Protein 7DUT (pdb70)

Radius of gyration: 16.06 Å; Cα contacts (8 Å, |Δi|>4): 461; chains: 1; bounding box: 41×41×32 Å

Foldseek 3Di:
DEEEEAWLDPPQCLLLLQQQLQLLCLVPWQGEEFELALCFLNCLLQVHDAAQDLDDGLPDWDQGSSYTYDTHYCVSVVCQPVNDLVVLLVVVVVNCVVIPYYYYRHHNRCTRNNVSSVLNGPAYEYEAEPDVVRVVRVLVVLVVCVVNVAAYEYFYEQDPFTDDDPVSPRYHYDRQYHHDDCLCVVSSVVSHRSQVSQVPPDDDDDPSVSSVVVCVVSVD

Solvent-accessible surface area: 10335 Å² total; per-residue (Å²): 62,12,0,0,0,0,2,57,76,36,73,5,11,16,37,46,4,0,4,2,0,0,6,50,12,15,97,157,101,124,4,0,0,4,2,0,17,12,120,0,25,0,0,90,16,2,59,37,176,80,30,142,119,101,33,71,14,17,131,84,41,50,92,44,65,95,0,40,0,8,6,0,8,45,6,1,80,104,45,48,142,115,18,82,50,127,121,6,8,72,62,0,84,102,3,7,172,85,17,72,20,0,0,0,0,2,4,69,52,37,28,28,0,0,14,0,0,0,76,20,6,79,61,3,0,1,0,0,6,65,112,96,106,1,41,96,5,1,93,61,2,9,71,88,0,105,72,35,69,54,107,4,51,0,2,0,14,110,12,155,160,50,15,85,45,117,116,12,90,10,5,116,4,7,137,16,27,5,25,89,31,177,26,33,96,52,1,67,196,111,5,27,0,4,2,88,30,1,82,126,132,57,192,152,59,109,8,29,79,60,3,79,74,3,8,122,28,0,58,136

Nearest PDB structures (foldseek):
  7dut-assembly1_A  TM=1.005E+00  e=5.402E-46  Saccharolobus solfataricus P2
  2bek-assembly2_D  TM=7.992E-01  e=1.535E-13  Thermus thermophilus HB27
  2bej-assembly1_A  TM=8.026E-01  e=1.535E-13  Thermus thermophilus HB27
  5j1j-assembly1_B  TM=8.218E-01  e=3.344E-12  Pseudomonas aeruginosa PAO1
  6non-assembly2_B  TM=7.829E-01  e=1.941E-12  Cyanothece

InterPro domains:
  IPR025669 AAA domain [PF13614] (2-151)
  IPR027417 P-loop containing nucleoside triphosphate hydrolase [G3DSA:3.40.50.300] (1-219)
  IPR027417 P-loop containing nucleoside triphosphate hydrolase [SSF52540] (1-218)
  IPR050678 DNA Partitioning ATPase [PTHR13696] (1-152)

Structure (mmCIF, N/CA/C/O backbone):
data_7DUT
#
_entry.id   7DUT
#
_cell.length_a   50.481
_cell.length_b   142.947
_cell.length_c   65.251
_cell.angle_alpha   90.000
_cell.angle_beta   90.000
_cell.angle_gamma   90.000
#
_symmetry.space_group_name_H-M   'C 2 2 21'
#
loop_
_entity.id
_entity.type
_entity.pdbx_description
1 polymer 'SOJ protein (Soj)'
2 non-polymer "ADENOSINE-5'-DIPHOSPHATE"
3 non-polymer 'MAGNESIUM ION'
4 water water
#
loop_
_atom_site.group_PDB
_atom_site.id
_atom_site.type_symbol
_atom_site.label_atom_id
_atom_site.label_alt_id
_atom_site.label_comp_id
_atom_site.label_asym_id
_atom_site.label_entity_id
_atom_site.label_seq_id
_atom_site.pdbx_PDB_ins_code
_atom_site.Cartn_x
_atom_site.Cartn_y
_atom_site.Cartn_z
_atom_site.occupancy
_atom_site.B_iso_or_equiv
_atom_site.auth_seq_id
_atom_site.auth_comp_id
_atom_site.auth_asym_id
_atom_site.auth_atom_id
_atom_site.pdbx_PDB_model_num
ATOM 1 N N . MET A 1 1 ? 4.300 -19.092 -12.732 1.00 25.83 1 MET A N 1
ATOM 2 C CA . MET A 1 1 ? 4.978 -20.163 -12.012 1.00 28.10 1 MET A CA 1
ATOM 3 C C . MET A 1 1 ? 5.144 -19.818 -10.535 1.00 25.48 1 MET A C 1
ATOM 4 O O . MET A 1 1 ? 5.658 -18.754 -10.191 1.00 21.21 1 MET A O 1
ATOM 9 N N . ILE A 1 2 ? 4.707 -20.724 -9.668 1.00 19.67 2 ILE A N 1
ATOM 10 C CA . ILE A 1 2 ? 4.826 -20.559 -8.224 1.00 16.68 2 ILE A CA 1
ATOM 11 C C . ILE A 1 2 ? 6.083 -21.285 -7.766 1.00 21.91 2 ILE A C 1
ATOM 12 O O . ILE A 1 2 ? 6.224 -22.498 -7.973 1.00 18.49 2 ILE A O 1
ATOM 17 N N . VAL A 1 3 ? 6.999 -20.541 -7.151 1.00 17.75 3 VAL A N 1
ATOM 18 C CA . VAL A 1 3 ? 8.276 -21.070 -6.684 1.00 16.08 3 VAL A CA 1
ATOM 19 C C . VAL A 1 3 ? 8.284 -20.956 -5.166 1.00 16.67 3 VAL A C 1
ATOM 20 O O . VAL A 1 3 ? 8.307 -19.846 -4.619 1.00 12.87 3 VAL A O 1
ATOM 24 N N . THR A 1 4 ? 8.276 -22.095 -4.484 1.00 13.13 4 THR A N 1
ATOM 25 C CA . THR A 1 4 ? 8.155 -22.143 -3.033 1.00 15.93 4 THR A CA 1
ATOM 26 C C . THR A 1 4 ? 9.490 -22.564 -2.432 1.00 20.79 4 THR A C 1
ATOM 27 O O . THR A 1 4 ? 10.015 -23.630 -2.768 1.00 16.97 4 THR A O 1
ATOM 31 N N . VAL A 1 5 ? 10.029 -21.734 -1.540 1.00 16.17 5 VAL A N 1
ATOM 32 C CA . VAL A 1 5 ? 11.314 -21.990 -0.897 1.00 13.60 5 VAL A CA 1
ATOM 33 C C . VAL A 1 5 ? 11.056 -22.587 0.481 1.00 18.85 5 VAL A C 1
ATOM 34 O O . VAL A 1 5 ? 10.310 -22.011 1.285 1.00 17.88 5 VAL A O 1
ATOM 38 N N . ILE A 1 6 ? 11.676 -23.736 0.760 1.00 14.63 6 ILE A N 1
ATOM 39 C CA . ILE A 1 6 ? 11.310 -24.586 1.890 1.00 16.82 6 ILE A CA 1
ATOM 40 C C . ILE A 1 6 ? 12.558 -25.033 2.640 1.00 16.37 6 ILE A C 1
ATOM 41 O O . ILE A 1 6 ? 13.560 -25.414 2.025 1.00 18.98 6 ILE A O 1
ATOM 46 N N . ASN A 1 7 ? 12.492 -24.990 3.976 1.00 25.78 7 ASN A N 1
ATOM 47 C CA . ASN A 1 7 ? 13.470 -25.646 4.841 1.00 21.11 7 ASN A CA 1
ATOM 48 C C . ASN A 1 7 ? 12.991 -25.688 6.290 1.00 26.08 7 ASN A C 1
ATOM 49 O O . ASN A 1 7 ? 12.566 -24.666 6.837 1.00 27.39 7 ASN A O 1
ATOM 54 N N . GLN A 1 8 ? 13.058 -26.868 6.917 1.00 24.75 8 GLN A N 1
ATOM 55 C CA . GLN A 1 8 ? 12.798 -26.959 8.352 1.00 32.61 8 GLN A CA 1
ATOM 56 C C . GLN A 1 8 ? 13.807 -26.140 9.142 1.00 29.20 8 GLN A C 1
ATOM 57 O O . GLN A 1 8 ? 13.455 -25.477 10.124 1.00 37.31 8 GLN A O 1
ATOM 63 N N . LYS A 1 9 ? 15.069 -26.192 8.733 1.00 29.05 9 LYS A N 1
ATOM 64 C CA . LYS A 1 9 ? 16.166 -25.636 9.509 1.00 31.23 9 LYS A CA 1
ATOM 65 C C . LYS A 1 9 ? 16.289 -24.142 9.239 1.00 32.90 9 LYS A C 1
ATOM 66 O O . LYS A 1 9 ? 16.478 -23.724 8.091 1.00 31.19 9 LYS A O 1
ATOM 72 N N . GLY 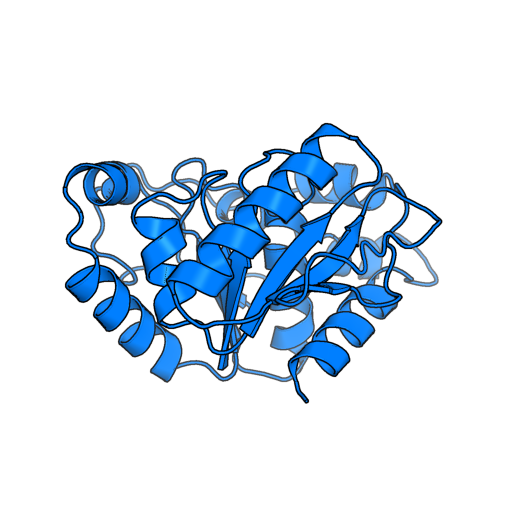A 1 10 ? 16.179 -23.338 10.292 1.00 31.33 10 GLY A N 1
ATOM 73 C CA . GLY A 1 10 ? 16.395 -21.914 10.147 1.00 27.59 10 GLY A CA 1
ATOM 74 C C . GLY A 1 10 ? 17.861 -21.587 9.936 1.00 29.70 10 GLY A C 1
ATOM 75 O O . GLY A 1 10 ? 18.757 -22.338 10.323 1.00 29.94 10 GLY A O 1
ATOM 76 N N . GLY A 1 11 ? 18.105 -20.443 9.298 1.00 26.38 11 GLY A N 1
ATOM 77 C CA . GLY A 1 11 ? 19.456 -19.950 9.118 1.00 20.28 11 GLY A CA 1
ATOM 78 C C . GLY A 1 11 ? 20.211 -20.499 7.929 1.00 28.61 11 GLY A C 1
ATOM 79 O O . GLY A 1 11 ? 21.407 -20.215 7.797 1.00 27.96 11 GLY A O 1
ATOM 80 N N . VAL A 1 12 ? 19.561 -21.273 7.052 1.00 18.76 12 VAL A N 1
ATOM 81 C CA . VAL A 1 12 ? 20.254 -21.845 5.899 1.00 19.73 12 VAL A CA 1
ATOM 82 C C . VAL A 1 12 ? 20.308 -20.904 4.703 1.00 24.18 12 VAL A C 1
ATOM 83 O O . VAL A 1 12 ? 21.074 -21.161 3.761 1.00 21.19 12 VAL A O 1
ATOM 87 N N . GLY A 1 13 ? 19.535 -19.828 4.707 1.00 20.36 13 GLY A N 1
ATOM 88 C CA . GLY A 1 13 ? 19.468 -18.915 3.590 1.00 16.80 13 GLY A CA 1
ATOM 89 C C . GLY A 1 13 ? 18.154 -18.911 2.826 1.00 15.47 13 GLY A C 1
ATOM 90 O O . GLY A 1 13 ? 18.147 -18.519 1.653 1.00 16.14 13 GLY A O 1
ATOM 91 N N . LYS A 1 14 ? 17.053 -19.335 3.450 1.00 17.23 14 LYS A N 1
ATOM 92 C CA . LYS A 1 14 ? 15.763 -19.375 2.769 1.00 16.64 14 LYS A CA 1
ATOM 93 C C . LYS A 1 14 ? 15.306 -17.977 2.365 1.00 17.58 14 LYS A C 1
ATOM 94 O O . LYS A 1 14 ? 14.927 -17.738 1.210 1.00 13.91 14 LYS A O 1
ATOM 100 N N . THR A 1 15 ? 15.331 -17.038 3.313 1.00 14.69 15 THR A N 1
ATOM 101 C CA . THR A 1 15 ? 14.904 -15.675 3.017 1.00 16.28 15 THR A CA 1
ATOM 102 C C . THR A 1 15 ? 15.830 -15.016 2.005 1.00 14.46 15 THR A C 1
ATOM 103 O O . THR A 1 15 ? 15.369 -14.318 1.095 1.00 12.95 15 THR A O 1
ATOM 107 N N . THR A 1 16 ? 17.141 -15.225 2.145 1.00 16.14 16 THR A N 1
ATOM 108 C CA . THR A 1 16 ? 18.088 -14.687 1.174 1.00 16.46 16 THR A CA 1
ATOM 109 C C . THR A 1 16 ? 17.768 -15.187 -0.230 1.00 19.08 16 THR A C 1
ATOM 110 O O . THR A 1 16 ? 17.743 -14.409 -1.196 1.00 16.19 16 THR A O 1
ATOM 114 N N . THR A 1 17 ? 17.504 -16.490 -0.353 1.00 10.48 17 THR A N 1
ATOM 115 C CA . THR A 1 17 ? 17.163 -17.070 -1.647 1.00 16.25 17 THR A CA 1
ATOM 116 C C . THR A 1 17 ? 15.890 -16.451 -2.205 1.00 19.50 17 THR A C 1
ATOM 117 O O . THR A 1 17 ? 15.852 -16.030 -3.366 1.00 17.13 17 THR A O 1
ATOM 121 N N . SER A 1 18 ? 14.836 -16.378 -1.388 1.00 13.68 18 SER A N 1
ATOM 122 C CA . SER A 1 18 ? 13.575 -15.816 -1.864 1.00 11.86 18 SER A CA 1
ATOM 123 C C . SER A 1 18 ? 13.765 -14.381 -2.342 1.00 16.72 18 SER A C 1
ATOM 124 O O . SER A 1 18 ? 13.363 -14.021 -3.457 1.00 16.15 18 SER A O 1
ATOM 127 N N . VAL A 1 19 ? 14.421 -13.562 -1.517 1.00 11.66 19 VAL A N 1
ATOM 128 C CA . VAL A 1 19 ? 14.589 -12.144 -1.820 1.00 17.83 19 VAL A CA 1
ATOM 129 C C . VAL A 1 19 ? 15.362 -11.962 -3.118 1.00 17.42 19 VAL A C 1
ATOM 130 O O . VAL A 1 19 ? 14.915 -11.261 -4.039 1.00 18.70 19 VAL A O 1
ATOM 134 N N . ASN A 1 20 ? 16.521 -12.615 -3.228 1.00 13.11 20 ASN A N 1
ATOM 135 C CA . ASN A 1 20 ? 17.372 -12.344 -4.377 1.00 14.84 20 ASN A CA 1
ATOM 136 C C . ASN A 1 20 ? 16.872 -13.026 -5.644 1.00 17.77 20 ASN A C 1
ATOM 137 O O . ASN A 1 20 ? 17.020 -12.462 -6.732 1.00 20.19 20 ASN A O 1
ATOM 142 N N . LEU A 1 21 ? 16.260 -14.209 -5.540 1.00 13.76 21 LEU A N 1
ATOM 143 C CA . LEU A 1 21 ? 15.664 -14.822 -6.722 1.00 17.13 21 LEU A CA 1
ATOM 144 C C . LEU A 1 21 ? 14.508 -13.985 -7.250 1.00 19.22 21 LEU A C 1
ATOM 145 O O . LEU A 1 21 ? 14.386 -13.789 -8.465 1.00 17.14 21 LEU A O 1
ATOM 150 N N . SER A 1 22 ? 13.646 -13.477 -6.361 1.00 13.84 22 SER A N 1
ATOM 151 C CA . SER A 1 22 ? 12.557 -12.631 -6.832 1.00 15.09 22 SER A CA 1
ATOM 152 C C . SER A 1 22 ? 13.091 -11.346 -7.456 1.00 17.17 22 SER A C 1
ATOM 153 O O . SER A 1 22 ? 12.596 -10.907 -8.503 1.00 19.97 22 SER A O 1
ATOM 156 N N . TYR A 1 23 ? 14.121 -10.743 -6.851 1.00 17.28 23 TYR A N 1
ATOM 157 C CA . TYR A 1 23 ? 14.701 -9.542 -7.445 1.00 17.16 23 TYR A CA 1
ATOM 158 C C . TYR A 1 23 ? 15.294 -9.830 -8.820 1.00 23.82 23 TYR A C 1
ATOM 159 O O . TYR A 1 23 ? 15.125 -9.038 -9.755 1.00 19.35 23 TYR A O 1
ATOM 168 N N . TYR A 1 24 ? 16.000 -10.956 -8.964 1.00 20.97 24 TYR A N 1
ATOM 169 C CA . TYR A 1 24 ? 16.585 -11.304 -10.255 1.00 20.40 24 TYR A CA 1
ATOM 170 C C . TYR A 1 24 ? 15.508 -11.543 -11.305 1.00 21.88 24 TYR A C 1
ATOM 171 O O . TYR A 1 24 ? 15.615 -11.066 -12.441 1.00 20.23 24 TYR A O 1
ATOM 180 N N . LEU A 1 25 ? 14.461 -12.291 -10.944 1.00 19.12 25 LEU A N 1
ATOM 181 C CA . LEU A 1 25 ? 13.394 -12.578 -11.895 1.00 20.81 25 LEU A CA 1
ATOM 182 C C . LEU A 1 25 ? 12.638 -11.316 -12.286 1.00 26.12 25 LEU A C 1
ATOM 183 O O . LEU A 1 25 ? 12.134 -11.224 -13.412 1.00 26.31 25 LEU A O 1
ATOM 188 N N . SER A 1 26 ? 12.543 -10.342 -11.375 1.00 22.92 26 SER A N 1
ATOM 189 C CA . SER A 1 26 ? 11.824 -9.108 -11.669 1.00 20.38 26 SER A CA 1
ATOM 190 C C . SER A 1 26 ? 12.468 -8.310 -12.791 1.00 27.68 26 SER A C 1
ATOM 191 O O . SER A 1 26 ? 11.795 -7.478 -13.407 1.00 31.16 26 SER A O 1
ATOM 194 N N . LYS A 1 27 ? 13.751 -8.542 -13.072 1.00 28.07 27 LYS A N 1
ATOM 195 C CA . LYS A 1 27 ? 14.424 -7.781 -14.119 1.00 29.46 27 LYS A CA 1
ATOM 196 C C . LYS A 1 27 ? 13.742 -7.943 -15.475 1.00 41.89 27 LYS A C 1
ATOM 197 O O . LYS A 1 27 ? 13.843 -7.055 -16.329 1.00 40.68 27 LYS A O 1
ATOM 203 N N . GLU A 1 28 ? 13.045 -9.058 -15.697 1.00 38.09 28 GLU A N 1
ATOM 204 C CA . GLU A 1 28 ? 12.379 -9.268 -16.980 1.00 38.18 28 GLU A CA 1
ATOM 205 C C . GLU A 1 28 ? 10.962 -9.798 -16.880 1.00 35.66 28 GLU A C 1
ATOM 206 O O . GLU A 1 28 ? 10.276 -9.845 -17.909 1.00 42.21 28 GLU A O 1
ATOM 212 N N . LYS A 1 29 ? 10.503 -10.185 -15.683 1.00 31.38 29 LYS A N 1
ATOM 213 C CA . LYS A 1 29 ? 9.203 -10.812 -15.453 1.00 25.92 29 LYS A CA 1
ATOM 214 C C . LYS A 1 29 ? 8.418 -10.052 -14.409 1.00 28.75 29 LYS A C 1
ATOM 215 O O . LYS A 1 29 ? 8.992 -9.453 -13.505 1.00 31.02 29 LYS A O 1
ATOM 221 N N . LYS A 1 30 ? 7.104 -10.054 -14.564 1.00 27.68 30 LYS A N 1
ATOM 222 C CA . LYS A 1 30 ? 6.264 -9.581 -13.475 1.00 31.46 30 LYS A CA 1
ATOM 223 C C . LYS A 1 30 ? 6.408 -10.550 -12.307 1.00 24.31 30 LYS A C 1
ATOM 224 O O . LYS A 1 30 ? 5.909 -11.678 -12.363 1.00 23.18 30 LYS A O 1
ATOM 230 N N . THR A 1 31 ? 7.099 -10.123 -11.252 1.00 24.64 31 THR A N 1
ATOM 231 C CA . THR A 1 31 ? 7.502 -11.006 -10.165 1.00 22.80 31 THR A CA 1
ATOM 232 C C .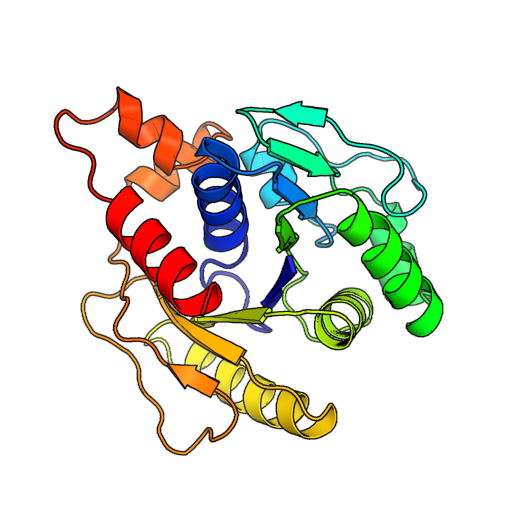 THR A 1 31 ? 6.882 -10.547 -8.852 1.00 22.02 31 THR A C 1
ATOM 233 O O . THR A 1 31 ? 6.909 -9.354 -8.530 1.00 21.05 31 THR A O 1
ATOM 237 N N . GLY A 1 32 ? 6.337 -11.495 -8.096 1.00 17.13 32 GLY A N 1
ATOM 238 C CA . GLY A 1 32 ? 5.805 -11.221 -6.776 1.00 18.38 32 GLY A CA 1
ATOM 239 C C . GLY A 1 32 ? 6.526 -12.048 -5.731 1.00 20.99 32 GLY A C 1
ATOM 240 O O . GLY A 1 32 ? 7.050 -13.124 -6.023 1.00 15.82 32 GLY A O 1
ATOM 241 N N . LEU A 1 33 ? 6.560 -11.531 -4.503 1.00 17.48 33 LEU A N 1
ATOM 242 C CA . LEU A 1 33 ? 7.222 -12.200 -3.386 1.00 15.15 33 LEU A CA 1
ATOM 243 C C . LEU A 1 33 ? 6.249 -12.244 -2.216 1.00 20.78 33 LEU A C 1
ATOM 244 O O . LEU A 1 33 ? 5.923 -11.204 -1.635 1.00 19.16 33 LEU A O 1
ATOM 249 N N . LEU A 1 34 ? 5.788 -13.446 -1.879 1.00 16.16 34 LEU A N 1
ATOM 250 C CA . LEU A 1 34 ? 4.804 -13.659 -0.825 1.00 15.33 34 LEU A CA 1
ATOM 251 C C . LEU A 1 34 ? 5.533 -14.134 0.428 1.00 18.12 34 LEU A C 1
ATOM 252 O O . LEU A 1 34 ? 6.111 -15.228 0.444 1.00 14.70 34 LEU A O 1
ATOM 257 N N . ASP A 1 35 ? 5.500 -13.311 1.475 1.00 14.52 35 ASP A N 1
ATOM 258 C CA . ASP A 1 35 ? 6.189 -13.596 2.732 1.00 17.43 35 ASP A CA 1
ATOM 259 C C . ASP A 1 35 ? 5.213 -14.300 3.666 1.00 20.14 35 ASP A C 1
ATOM 260 O O . ASP A 1 35 ? 4.339 -13.666 4.263 1.00 19.98 35 ASP A O 1
ATOM 265 N N . LEU A 1 36 ? 5.360 -15.618 3.796 1.00 16.06 36 LEU A N 1
ATOM 266 C CA . LEU A 1 36 ? 4.521 -16.409 4.686 1.00 17.50 36 LEU A CA 1
ATOM 267 C C . LEU A 1 36 ? 5.168 -16.675 6.040 1.00 20.03 36 LEU A C 1
ATOM 268 O O . LEU A 1 36 ? 4.574 -17.374 6.865 1.00 20.77 36 LEU A O 1
ATOM 273 N N . ASP A 1 37 ? 6.364 -16.148 6.291 1.00 17.01 37 ASP A N 1
ATOM 274 C CA . ASP A 1 37 ? 6.981 -16.277 7.605 1.00 21.41 37 ASP A CA 1
ATOM 275 C C . ASP A 1 37 ? 6.477 -15.157 8.503 1.00 23.57 37 ASP A C 1
ATOM 276 O O . ASP A 1 37 ? 6.667 -13.979 8.167 1.00 18.68 37 ASP A O 1
ATOM 281 N N . PRO A 1 38 ? 5.835 -15.465 9.634 1.00 24.08 38 PRO A N 1
ATOM 282 C CA . PRO A 1 38 ? 5.377 -14.388 10.527 1.00 22.89 38 PRO A CA 1
ATOM 283 C C . PRO A 1 38 ? 6.500 -13.494 11.020 1.00 18.00 38 PRO A C 1
ATOM 284 O O . PRO A 1 38 ? 6.254 -12.320 11.321 1.00 25.74 38 PRO A O 1
ATOM 288 N N . GLU A 1 39 ? 7.728 -14.012 11.113 1.00 20.04 39 GLU A N 1
ATOM 289 C CA . GLU A 1 39 ? 8.860 -13.173 11.487 1.00 24.63 39 GLU A CA 1
ATOM 290 C C . GLU A 1 39 ? 9.232 -12.178 10.393 1.00 25.57 39 GLU A C 1
ATOM 291 O O . GLU A 1 39 ? 9.911 -11.187 10.680 1.00 20.99 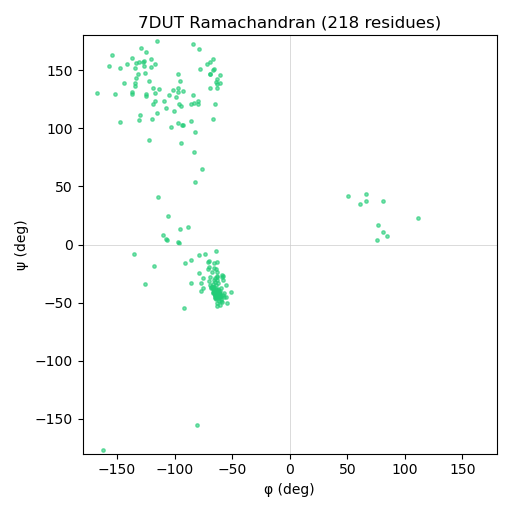39 GLU A O 1
ATOM 297 N N . GLY A 1 40 ? 8.810 -12.422 9.155 1.00 19.31 40 GLY A N 1
ATOM 298 C CA . GLY A 1 40 ? 8.921 -11.436 8.091 1.00 19.24 40 GLY A CA 1
ATOM 299 C C . GLY A 1 40 ? 10.320 -11.069 7.641 1.00 15.32 40 GLY A C 1
ATOM 300 O O . GLY A 1 40 ? 10.600 -9.884 7.422 1.00 16.59 40 GLY A O 1
ATOM 301 N N . GLY A 1 41 ? 11.202 -12.056 7.477 1.00 17.43 41 GLY A N 1
ATOM 302 C CA . GLY A 1 41 ? 12.557 -11.759 7.035 1.00 16.34 41 GLY A CA 1
ATOM 303 C C . GLY A 1 41 ? 12.613 -11.110 5.663 1.00 14.43 41 GLY A C 1
ATOM 304 O O . GLY A 1 41 ? 13.371 -10.162 5.446 1.00 17.42 41 GLY A O 1
ATOM 305 N N . ALA A 1 42 ? 11.823 -11.617 4.713 1.00 12.62 42 ALA A N 1
ATOM 306 C CA . ALA A 1 42 ? 11.817 -11.037 3.371 1.00 16.94 42 ALA A CA 1
ATOM 307 C C . ALA A 1 42 ? 11.244 -9.623 3.379 1.00 12.97 42 ALA A C 1
ATOM 308 O O . ALA A 1 42 ? 11.769 -8.721 2.706 1.00 13.49 42 ALA A O 1
ATOM 310 N N . THR A 1 43 ? 10.165 -9.418 4.140 1.00 11.82 43 THR A N 1
ATOM 311 C CA . THR A 1 43 ? 9.579 -8.091 4.280 1.00 14.07 43 THR A CA 1
ATOM 312 C C . THR A 1 43 ? 10.611 -7.085 4.773 1.00 15.48 43 THR A C 1
ATOM 313 O O . THR A 1 43 ? 10.709 -5.971 4.244 1.00 17.34 43 THR A O 1
ATOM 317 N N . ILE A 1 44 ? 11.397 -7.467 5.781 1.00 13.86 44 ILE A N 1
ATOM 318 C CA . ILE A 1 44 ? 12.450 -6.593 6.287 1.00 14.44 44 ILE A CA 1
ATOM 319 C C . ILE A 1 44 ? 13.548 -6.419 5.244 1.00 18.19 44 ILE A C 1
ATOM 320 O O . ILE A 1 44 ? 14.130 -5.335 5.110 1.00 16.13 44 ILE A O 1
ATOM 325 N N . SER A 1 45 ? 13.846 -7.479 4.486 1.00 14.13 45 SER A N 1
ATOM 326 C CA . SER A 1 45 ? 14.858 -7.394 3.440 1.00 11.21 45 SER A CA 1
ATOM 327 C C . SER A 1 45 ? 14.450 -6.460 2.310 1.00 16.04 45 SER A C 1
ATOM 328 O O . SER A 1 45 ? 15.305 -6.077 1.503 1.00 14.68 45 SER A O 1
ATOM 331 N N . TYR A 1 46 ? 13.169 -6.108 2.209 1.00 14.72 46 TYR A N 1
ATOM 332 C CA . TYR A 1 46 ? 12.748 -5.079 1.264 1.00 14.28 46 TYR A CA 1
ATOM 333 C C . TYR A 1 46 ? 12.410 -3.758 1.951 1.00 21.53 46 TYR A C 1
ATOM 334 O O . TYR A 1 46 ? 11.647 -2.954 1.405 1.00 17.07 46 TYR A O 1
ATOM 343 N N . GLY A 1 47 ? 12.970 -3.516 3.135 1.00 18.93 47 GLY A N 1
ATOM 344 C CA . GLY A 1 47 ? 12.836 -2.230 3.789 1.00 15.50 47 GLY A CA 1
ATOM 345 C C . GLY A 1 47 ? 11.504 -1.962 4.447 1.00 16.62 47 GLY A C 1
ATOM 346 O O . GLY A 1 47 ? 11.205 -0.806 4.760 1.00 17.43 47 GLY A O 1
ATOM 347 N N . MET A 1 48 ? 10.697 -2.990 4.678 1.00 13.86 48 MET A N 1
ATOM 348 C CA . MET A 1 48 ? 9.361 -2.836 5.234 1.00 17.81 48 MET A CA 1
ATOM 349 C C . MET A 1 48 ? 9.291 -3.501 6.606 1.00 16.57 48 MET A C 1
ATOM 350 O O . MET A 1 48 ? 10.241 -4.140 7.064 1.00 20.28 48 MET A O 1
ATOM 355 N N . LYS A 1 49 ? 8.146 -3.343 7.260 1.00 18.36 49 LYS A N 1
ATOM 356 C CA . LYS A 1 49 ? 7.910 -3.889 8.586 1.00 25.72 49 LYS A CA 1
ATOM 357 C C . LYS A 1 49 ? 6.786 -4.913 8.532 1.00 21.04 49 LYS A C 1
ATOM 358 O O . LYS A 1 49 ? 5.929 -4.876 7.646 1.00 21.31 49 LYS A O 1
ATOM 364 N N . ARG A 1 50 ? 6.798 -5.832 9.495 1.00 23.65 50 ARG A N 1
ATOM 365 C CA . ARG A 1 50 ? 5.653 -6.711 9.684 1.00 32.06 50 ARG A CA 1
ATOM 366 C C . ARG A 1 50 ? 4.435 -5.880 10.071 1.00 37.34 50 ARG A C 1
ATOM 367 O O . ARG A 1 50 ? 4.524 -4.968 10.899 1.00 42.54 50 ARG A O 1
ATOM 375 N N . GLU A 1 51 ? 3.301 -6.172 9.444 1.00 32.62 51 GLU A N 1
ATOM 376 C CA . GLU A 1 51 ? 2.078 -5.428 9.712 1.00 37.55 51 GLU A CA 1
ATOM 377 C C . GLU A 1 51 ? 1.451 -5.947 11.000 1.00 39.55 51 GLU A C 1
ATOM 378 O O . GLU A 1 51 ? 1.135 -7.136 11.108 1.00 37.60 51 GLU A O 1
ATOM 384 N N . LEU A 1 52 ? 1.281 -5.062 11.982 1.00 43.33 52 LEU A N 1
ATOM 385 C CA . LEU A 1 52 ? 0.625 -5.441 13.228 1.00 48.92 52 LEU A CA 1
ATOM 386 C C . LEU A 1 52 ? -0.885 -5.396 13.053 1.00 47.23 52 LEU A C 1
ATOM 387 O O . LEU A 1 52 ? -1.596 -4.734 13.816 1.00 60.49 52 LEU A O 1
ATOM 392 N N . LYS A 1 53 ? -1.364 -6.099 12.035 1.00 40.48 53 LYS A N 1
ATOM 393 C CA . LYS A 1 53 ? -2.748 -6.090 11.592 1.00 43.02 53 LYS A CA 1
ATOM 394 C C . LYS A 1 53 ? -3.056 -7.504 11.131 1.00 49.91 53 LYS A C 1
ATOM 395 O O . LYS A 1 53 ? -2.238 -8.107 10.434 1.00 41.80 53 LYS A O 1
ATOM 401 N N . GLU A 1 54 ? -4.239 -8.026 11.458 1.00 44.14 54 GLU A N 1
ATOM 402 C CA . GLU A 1 54 ? -4.615 -9.365 10.988 1.00 40.39 54 GLU A CA 1
ATOM 403 C C . GLU A 1 54 ? -5.180 -9.264 9.570 1.00 41.19 54 GLU A C 1
ATOM 404 O O . GLU A 1 54 ? -6.390 -9.289 9.333 1.00 43.65 54 GLU A O 1
ATOM 410 N N . LEU A 1 55 ? -4.270 -9.167 8.605 1.00 34.58 55 LEU A N 1
ATOM 411 C CA . LEU A 1 55 ? -4.655 -8.960 7.220 1.00 31.90 55 LEU A CA 1
ATOM 412 C C . LEU A 1 55 ? -5.150 -10.257 6.581 1.00 34.82 55 LEU A C 1
ATOM 413 O O . LEU A 1 55 ? -4.740 -11.351 6.976 1.00 35.04 55 LEU A O 1
ATOM 418 N N . PRO A 1 56 ? -6.045 -10.157 5.604 1.00 32.06 56 PRO A N 1
ATOM 419 C CA . PRO A 1 56 ? -6.335 -11.317 4.757 1.00 32.25 56 PRO A CA 1
ATOM 420 C C . PRO A 1 56 ? -5.119 -11.675 3.921 1.00 37.64 56 PRO A C 1
ATOM 421 O O . PRO A 1 56 ? -4.303 -10.819 3.568 1.00 32.73 56 PRO A O 1
ATOM 425 N N . LEU A 1 57 ? -4.998 -12.963 3.611 1.00 34.17 57 LEU A N 1
ATOM 426 C CA . LEU A 1 57 ? -3.831 -13.456 2.893 1.00 37.93 57 LEU A CA 1
ATOM 427 C C . LEU A 1 57 ? -3.786 -12.868 1.486 1.00 36.94 57 LEU A C 1
ATOM 428 O O . LEU A 1 57 ? -4.721 -13.049 0.697 1.00 32.54 57 LEU A O 1
ATOM 433 N N . GLY A 1 58 ? -2.703 -12.157 1.176 1.00 30.09 58 GLY A N 1
ATOM 434 C CA . GLY A 1 58 ? -2.471 -11.657 -0.164 1.00 25.86 58 GLY A CA 1
ATOM 435 C C . GLY A 1 58 ? -3.198 -10.386 -0.541 1.00 32.91 58 GLY A C 1
ATOM 436 O O . GLY A 1 58 ? -3.206 -10.030 -1.725 1.00 40.37 58 GLY A O 1
ATOM 437 N N . GLU A 1 59 ? -3.817 -9.689 0.414 1.00 31.18 59 GLU A N 1
ATOM 438 C CA . GLU A 1 59 ? -4.523 -8.457 0.075 1.00 44.24 59 GLU A CA 1
ATOM 439 C C . GLU A 1 59 ? -3.568 -7.287 -0.144 1.00 35.65 59 GLU A C 1
ATOM 440 O O . GLU A 1 59 ? -3.770 -6.483 -1.061 1.00 42.01 59 GLU A O 1
ATOM 446 N N . LYS A 1 60 ? -2.526 -7.176 0.674 1.00 38.25 60 LYS A N 1
ATOM 447 C CA . LYS A 1 60 ? -1.645 -6.016 0.667 1.00 35.86 60 LYS A CA 1
ATOM 448 C C . LYS A 1 60 ? -0.325 -6.359 -0.013 1.00 34.04 60 LYS A C 1
ATOM 449 O O . LYS A 1 60 ? 0.320 -7.352 0.337 1.00 24.66 60 LYS A O 1
ATOM 455 N N . SER A 1 61 ? 0.069 -5.534 -0.981 1.00 30.24 61 SER A N 1
ATOM 456 C CA . SER A 1 61 ? 1.355 -5.681 -1.646 1.00 31.58 61 SER A CA 1
ATOM 457 C C . SER A 1 61 ? 1.870 -4.304 -2.039 1.00 29.54 61 SER A C 1
ATOM 458 O O . SER A 1 61 ? 1.090 -3.377 -2.272 1.00 26.32 61 SER A O 1
ATOM 461 N N . VAL A 1 62 ? 3.193 -4.181 -2.104 1.00 18.74 62 VAL A N 1
ATOM 462 C CA . VAL A 1 62 ? 3.863 -2.946 -2.496 1.00 20.32 62 VAL A CA 1
ATOM 463 C C . VAL A 1 62 ? 4.959 -3.296 -3.490 1.00 23.38 62 VAL A C 1
ATOM 464 O O . VAL A 1 62 ? 5.657 -4.300 -3.323 1.00 22.38 62 VAL A O 1
ATOM 468 N N . ASN A 1 63 ? 5.112 -2.477 -4.526 1.00 19.12 63 ASN A N 1
ATOM 469 C CA . ASN A 1 63 ? 6.203 -2.654 -5.479 1.00 20.93 63 ASN A CA 1
ATOM 470 C C . ASN A 1 63 ? 7.439 -1.944 -4.937 1.00 21.31 63 ASN A C 1
ATOM 471 O O . ASN A 1 63 ? 7.513 -0.710 -4.949 1.00 17.61 63 ASN A O 1
ATOM 476 N N . ILE A 1 64 ? 8.403 -2.729 -4.459 1.00 19.90 64 ILE A N 1
ATOM 477 C CA . ILE A 1 64 ? 9.647 -2.233 -3.883 1.00 17.05 64 ILE A CA 1
ATOM 478 C C . ILE A 1 64 ? 10.807 -2.879 -4.622 1.00 18.03 64 ILE A C 1
ATOM 479 O O . ILE A 1 64 ? 10.857 -4.108 -4.747 1.00 16.84 64 ILE A O 1
ATOM 484 N N . PHE A 1 65 ? 11.739 -2.052 -5.100 1.00 17.34 65 PHE A N 1
ATOM 485 C CA . PHE A 1 65 ? 12.919 -2.531 -5.819 1.00 18.74 65 PHE A CA 1
ATOM 486 C C . PHE A 1 65 ? 12.523 -3.488 -6.941 1.00 23.54 65 PHE A C 1
ATOM 487 O O . PHE A 1 65 ? 13.143 -4.534 -7.142 1.00 22.47 65 PHE A O 1
ATOM 495 N N . ASN A 1 66 ? 11.453 -3.132 -7.653 1.00 20.95 66 ASN A N 1
ATOM 496 C CA . ASN A 1 66 ? 10.886 -3.812 -8.820 1.00 25.97 66 ASN A CA 1
ATOM 497 C C . ASN A 1 66 ? 10.115 -5.082 -8.470 1.00 23.73 66 ASN A C 1
ATOM 498 O O . ASN A 1 66 ? 9.657 -5.767 -9.391 1.00 24.10 66 ASN A O 1
ATOM 503 N N . VAL A 1 67 ? 9.944 -5.421 -7.194 1.00 24.43 67 VAL A N 1
ATOM 504 C CA . VAL A 1 67 ? 9.293 -6.664 -6.792 1.00 16.68 67 VAL A CA 1
ATOM 505 C C . VAL A 1 67 ? 7.985 -6.329 -6.092 1.00 19.25 67 VAL A C 1
ATOM 506 O O . VAL A 1 67 ? 7.945 -5.445 -5.229 1.00 18.75 67 VAL A O 1
ATOM 510 N N . GLU A 1 68 ? 6.917 -7.029 -6.465 1.00 18.63 68 GLU A N 1
ATOM 511 C CA . GLU A 1 68 ? 5.628 -6.890 -5.790 1.00 25.25 68 GLU A CA 1
ATOM 512 C C . GLU A 1 68 ? 5.653 -7.762 -4.541 1.00 21.04 68 GLU A C 1
ATOM 513 O O . GLU A 1 68 ? 5.405 -8.968 -4.604 1.00 20.13 68 GLU A O 1
ATOM 519 N N . VAL A 1 69 ? 5.952 -7.150 -3.399 1.00 16.81 69 VAL A N 1
ATOM 520 C CA . VAL A 1 69 ? 6.138 -7.857 -2.138 1.00 18.09 69 VAL A CA 1
ATOM 521 C C . VAL A 1 69 ? 4.842 -7.806 -1.345 1.00 24.51 69 VAL A C 1
ATOM 522 O O . VAL A 1 69 ? 4.243 -6.734 -1.182 1.00 23.55 69 VAL A O 1
ATOM 526 N N . PHE A 1 70 ? 4.405 -8.967 -0.853 1.00 17.60 70 PHE A N 1
ATOM 527 C CA . PHE A 1 70 ? 3.287 -9.042 0.074 1.00 18.08 70 PHE A CA 1
ATOM 528 C C . PHE A 1 70 ? 3.862 -9.114 1.481 1.00 21.93 70 PHE A C 1
ATOM 529 O O . PHE A 1 70 ? 4.370 -10.171 1.884 1.00 19.07 70 PHE A O 1
ATOM 537 N N . PRO A 1 71 ? 3.818 -8.035 2.259 1.00 21.17 71 PRO A N 1
ATOM 538 C CA . PRO A 1 71 ? 4.489 -8.041 3.564 1.00 17.75 71 PRO A CA 1
ATOM 539 C C . PRO A 1 71 ? 3.853 -9.024 4.530 1.00 20.76 71 PRO A C 1
ATOM 540 O O . PRO A 1 71 ? 2.658 -9.321 4.462 1.00 20.91 71 PRO A O 1
ATOM 544 N N . ALA A 1 72 ? 4.680 -9.536 5.437 1.00 17.33 72 ALA A N 1
ATOM 545 C CA . ALA A 1 72 ? 4.187 -10.406 6.489 1.00 23.99 72 ALA A CA 1
ATOM 546 C C . ALA A 1 72 ? 3.326 -9.613 7.469 1.00 28.92 72 ALA A C 1
ATOM 547 O O . ALA A 1 72 ? 3.429 -8.389 7.583 1.00 24.72 72 ALA A O 1
ATOM 549 N N . HIS A 1 73 ? 2.457 -10.332 8.174 1.00 23.11 73 HIS A N 1
ATOM 550 C CA . HIS A 1 73 ? 1.557 -9.714 9.136 1.00 25.99 73 HIS A CA 1
ATOM 551 C C . HIS A 1 73 ? 1.182 -10.743 10.191 1.00 32.45 73 HIS A C 1
ATOM 552 O O . HIS A 1 73 ? 1.352 -11.949 9.998 1.00 28.29 73 HIS A O 1
ATOM 559 N N . ILE A 1 74 ? 0.665 -10.247 11.319 1.00 28.23 74 ILE A N 1
ATOM 560 C CA . ILE A 1 74 ? 0.345 -11.127 12.438 1.00 35.04 74 ILE A CA 1
ATOM 561 C C . ILE A 1 74 ? -0.779 -12.097 12.101 1.00 27.42 74 ILE A C 1
ATOM 562 O O . ILE A 1 74 ? -0.914 -13.133 12.765 1.00 26.75 74 ILE A O 1
ATOM 567 N N . GLY A 1 75 ? -1.584 -11.799 11.077 1.00 25.80 75 GLY A N 1
ATOM 568 C CA . GLY A 1 75 ? -2.607 -12.744 10.657 1.00 30.29 75 GLY A CA 1
ATOM 569 C C . GLY A 1 75 ? -2.032 -14.108 10.325 1.00 32.91 75 GLY A C 1
ATOM 570 O O . GLY A 1 75 ? -2.655 -15.138 10.602 1.00 35.64 75 GLY A O 1
ATOM 571 N N . LEU A 1 76 ? -0.819 -14.132 9.761 1.00 27.08 76 LEU A N 1
ATOM 572 C CA . LEU A 1 76 ? -0.146 -15.394 9.469 1.00 30.08 76 LEU A CA 1
ATOM 573 C C . LEU A 1 76 ? -0.115 -16.298 10.691 1.00 29.83 76 LEU A C 1
ATOM 574 O O . LEU A 1 76 ? -0.340 -17.510 10.581 1.00 29.34 76 LEU A O 1
ATOM 579 N N . LEU A 1 77 ? 0.136 -15.720 11.871 1.00 27.05 77 LEU A N 1
ATOM 580 C CA . LEU A 1 77 ? 0.162 -16.513 13.096 1.00 29.95 77 LEU A CA 1
ATOM 581 C C . LEU A 1 77 ? -1.133 -17.297 13.259 1.00 28.81 77 LEU A C 1
ATOM 582 O O . LEU A 1 77 ? -1.113 -18.520 13.451 1.00 29.98 77 LEU A O 1
ATOM 587 N N . LYS A 1 78 ? -2.276 -16.616 13.134 1.00 25.82 78 LYS A N 1
ATOM 588 C CA . LYS A 1 78 ? -3.550 -17.321 13.228 1.00 33.92 78 LYS A CA 1
ATOM 589 C C . LYS A 1 78 ? -3.687 -18.342 12.109 1.00 35.17 78 LYS A C 1
ATOM 590 O O . LYS A 1 78 ? -4.179 -19.455 12.331 1.00 39.15 78 LYS A O 1
ATOM 596 N N . LEU A 1 79 ? -3.236 -17.990 10.901 1.00 31.46 79 LEU A N 1
ATOM 597 C CA . LEU A 1 79 ? -3.266 -18.953 9.808 1.00 32.18 79 LEU A CA 1
ATOM 598 C C . LEU A 1 79 ? -2.378 -20.150 10.110 1.00 34.09 79 LEU A C 1
ATOM 599 O O . LEU A 1 79 ? -2.670 -21.268 9.670 1.00 38.64 79 LEU A O 1
ATOM 604 N N . GLU A 1 80 ? -1.297 -19.941 10.867 1.00 32.70 80 GLU A N 1
ATOM 605 C CA . GLU A 1 80 ? -0.465 -21.067 11.270 1.00 28.02 80 GLU A CA 1
ATOM 606 C C . GLU A 1 80 ? -1.190 -21.966 12.263 1.00 40.23 80 GLU A C 1
ATOM 607 O O . GLU A 1 80 ? -0.926 -23.173 12.314 1.00 33.04 80 GLU A O 1
ATOM 613 N N . LEU A 1 81 ? -2.111 -21.402 13.046 1.00 36.83 81 LEU A N 1
ATOM 614 C CA . LEU A 1 81 ? -2.803 -22.148 14.091 1.00 40.34 81 LEU A CA 1
ATOM 615 C C . LEU A 1 81 ? -4.111 -22.761 13.602 1.00 31.43 81 LEU A C 1
ATOM 616 O O . LEU A 1 81 ? -4.325 -23.969 13.744 1.00 42.95 81 LEU A O 1
ATOM 621 N N . ASN A 1 82 ? -4.995 -21.941 13.038 1.00 35.37 82 ASN A N 1
ATOM 622 C CA . ASN A 1 82 ? -6.323 -22.376 12.634 1.00 40.59 82 ASN A CA 1
ATOM 623 C C . ASN A 1 82 ? -6.470 -22.515 11.127 1.00 47.92 82 ASN A C 1
ATOM 624 O O . ASN A 1 82 ? -7.572 -22.811 10.652 1.00 43.58 82 ASN A O 1
ATOM 629 N N . GLY A 1 83 ? -5.398 -22.308 10.366 1.00 40.62 83 GLY A N 1
ATOM 630 C CA . GLY A 1 83 ? -5.531 -22.254 8.921 1.00 36.24 83 GLY A CA 1
ATOM 631 C C . GLY A 1 83 ? -6.011 -23.574 8.346 1.00 38.15 83 GLY A C 1
ATOM 632 O O . GLY A 1 83 ? -5.578 -24.653 8.757 1.00 36.27 83 GLY A O 1
ATOM 633 N N . ASP A 1 84 ? -6.920 -23.478 7.382 1.00 32.72 84 ASP A N 1
ATOM 634 C CA . ASP A 1 84 ? -7.418 -24.630 6.646 1.00 35.68 84 ASP A CA 1
ATOM 635 C C . ASP A 1 84 ? -6.591 -24.751 5.369 1.00 31.99 84 ASP A C 1
ATOM 636 O O . ASP A 1 84 ? -6.589 -23.837 4.536 1.00 29.89 84 ASP A O 1
ATOM 641 N N . VAL A 1 85 ? -5.893 -25.880 5.220 1.00 33.33 85 VAL A N 1
ATOM 642 C CA . VAL A 1 85 ? -4.833 -25.983 4.220 1.00 28.37 85 VAL A CA 1
ATOM 643 C C . VAL A 1 85 ? -5.392 -25.797 2.814 1.00 26.72 85 VAL A C 1
ATOM 644 O O . VAL A 1 85 ? -4.755 -25.167 1.961 1.00 21.44 85 VAL A O 1
ATOM 648 N N . GLU A 1 86 ? -6.592 -26.325 2.548 1.00 27.89 86 GLU A N 1
ATOM 649 C CA . GLU A 1 86 ? -7.171 -26.179 1.214 1.00 29.56 86 GLU A CA 1
ATOM 650 C C . GLU A 1 86 ? -7.446 -24.716 0.879 1.00 23.95 86 GLU A C 1
ATOM 651 O O . GLU A 1 86 ? -7.167 -24.269 -0.242 1.00 34.80 86 GLU A O 1
ATOM 657 N N . GLU A 1 87 ? -7.993 -23.953 1.834 1.00 28.03 87 GLU A N 1
ATOM 658 C CA . GLU A 1 87 ? -8.271 -22.542 1.567 1.00 32.60 87 GLU A CA 1
ATOM 659 C C . GLU A 1 87 ? -6.993 -21.758 1.326 1.00 20.54 87 GLU A C 1
ATOM 660 O O . GLU A 1 87 ? -6.928 -20.936 0.407 1.00 25.40 87 GLU A O 1
ATOM 666 N N . ILE A 1 88 ? -5.985 -21.965 2.173 1.00 25.52 88 ILE A N 1
ATOM 667 C CA . ILE A 1 88 ? -4.721 -21.257 2.005 1.00 21.60 88 ILE A CA 1
ATOM 668 C C . ILE A 1 88 ? -4.102 -21.608 0.661 1.00 24.68 88 ILE A C 1
ATOM 669 O O . ILE A 1 88 ? -3.581 -20.738 -0.045 1.00 28.49 88 ILE A O 1
ATOM 674 N N . SER A 1 89 ? -4.176 -22.883 0.277 1.00 26.37 89 SER A N 1
ATOM 675 C CA . SER A 1 89 ? -3.624 -23.321 -1.001 1.00 20.70 89 SER A CA 1
ATOM 676 C C . SER A 1 89 ? -4.333 -22.650 -2.172 1.00 24.43 89 SER A C 1
ATOM 677 O O . SER A 1 89 ? -3.688 -22.164 -3.111 1.00 25.44 89 SER A O 1
ATOM 680 N N . ASN A 1 90 ? -5.669 -22.616 -2.137 1.00 27.99 90 ASN A N 1
ATOM 681 C CA . ASN A 1 90 ? -6.418 -22.000 -3.230 1.00 25.56 90 ASN A CA 1
ATOM 682 C C . ASN A 1 90 ? -6.173 -20.497 -3.289 1.00 26.22 90 ASN A C 1
ATOM 683 O O . ASN A 1 90 ? -6.076 -19.917 -4.379 1.00 25.93 90 ASN A O 1
ATOM 688 N N . LYS A 1 91 ? -6.064 -19.850 -2.127 1.00 28.15 91 LYS A N 1
ATOM 689 C CA . LYS A 1 91 ? -5.729 -18.431 -2.097 1.00 27.88 91 LYS A CA 1
ATOM 690 C C . LYS A 1 91 ? -4.352 -18.182 -2.697 1.00 23.83 91 LYS A C 1
ATOM 691 O O . LYS A 1 91 ? -4.160 -17.224 -3.455 1.00 26.91 91 LYS A O 1
ATOM 697 N N . ILE A 1 92 ? -3.381 -19.039 -2.373 1.00 23.83 92 ILE A N 1
ATOM 698 C CA . ILE A 1 92 ? -2.040 -18.892 -2.933 1.00 21.69 92 ILE A CA 1
ATOM 699 C C . ILE A 1 92 ? -2.071 -19.077 -4.445 1.00 20.41 92 ILE A C 1
ATOM 700 O O . ILE A 1 92 ? -1.394 -18.353 -5.183 1.00 19.30 92 ILE A O 1
ATOM 705 N N . LYS A 1 93 ? -2.854 -20.045 -4.931 1.00 22.76 93 LYS A N 1
ATOM 706 C CA . LYS A 1 93 ? -2.986 -20.226 -6.376 1.00 28.28 93 LYS A CA 1
ATOM 707 C C . LYS A 1 93 ? -3.574 -18.984 -7.037 1.00 28.49 93 LYS A C 1
ATOM 708 O O . LYS A 1 93 ? -3.099 -18.542 -8.095 1.00 34.22 93 LYS A O 1
ATOM 714 N N . GLU A 1 94 ? -4.611 -18.408 -6.425 1.00 28.78 94 GLU A N 1
ATOM 715 C CA . GLU A 1 94 ? -5.228 -17.212 -6.988 1.00 29.13 94 GLU A CA 1
ATOM 716 C C . GLU A 1 94 ? -4.250 -16.043 -6.997 1.00 33.69 94 GLU A C 1
ATOM 717 O O . GLU A 1 94 ? -4.219 -15.256 -7.951 1.00 35.80 94 GLU A O 1
ATOM 723 N N . ILE A 1 95 ? -3.444 -15.910 -5.940 1.00 32.84 95 ILE A N 1
ATOM 724 C CA . ILE A 1 95 ? -2.413 -14.875 -5.919 1.00 33.06 95 ILE A CA 1
ATOM 725 C C . ILE A 1 95 ? -1.389 -15.120 -7.020 1.00 24.95 95 ILE A C 1
ATOM 726 O O . ILE A 1 95 ? -0.970 -14.190 -7.717 1.00 27.14 95 ILE A O 1
ATOM 731 N N . GLY A 1 96 ? -0.970 -16.374 -7.196 1.00 27.77 96 GLY A N 1
ATOM 732 C CA . GLY A 1 96 ? 0.036 -16.690 -8.194 1.00 30.58 96 GLY A CA 1
ATOM 733 C C . GLY A 1 96 ? -0.430 -16.496 -9.620 1.00 34.31 96 GLY A C 1
ATOM 734 O O . GLY A 1 96 ? 0.404 -16.293 -10.509 1.00 30.45 96 GLY A O 1
ATOM 735 N N . LYS A 1 97 ? -1.743 -16.553 -9.855 1.00 34.13 97 LYS A N 1
ATOM 736 C CA . LYS A 1 97 ? -2.259 -16.368 -11.210 1.00 35.79 97 LYS A CA 1
ATOM 737 C C . LYS A 1 97 ? -1.848 -15.028 -11.815 1.00 28.95 97 LYS A C 1
ATOM 738 O O . LYS A 1 97 ? -1.745 -14.910 -13.041 1.00 34.04 97 LYS A O 1
ATOM 744 N N . GLN A 1 98 ? -1.603 -14.013 -10.988 1.00 32.24 98 GLN A N 1
ATOM 745 C CA . GLN A 1 98 ? -1.391 -12.657 -11.478 1.00 30.24 98 GLN A CA 1
ATOM 746 C C . GLN A 1 98 ? 0.082 -12.300 -11.652 1.00 24.96 98 GLN A C 1
ATOM 747 O O . GLN A 1 98 ? 0.403 -11.120 -11.826 1.00 33.38 98 GLN A O 1
ATOM 753 N N . PHE A 1 99 ? 0.982 -13.284 -11.626 1.00 30.25 99 PHE A N 1
ATOM 754 C CA . PHE A 1 99 ? 2.408 -13.042 -11.800 1.00 24.19 99 PHE A CA 1
ATOM 755 C C . PHE A 1 99 ? 3.001 -14.045 -12.779 1.00 23.89 99 PHE A C 1
ATOM 756 O O . PHE A 1 99 ? 2.510 -15.169 -12.915 1.00 22.36 99 PHE A O 1
ATOM 764 N N . ASP A 1 100 ? 4.066 -13.624 -13.468 1.00 24.89 100 ASP A N 1
ATOM 765 C CA . ASP A 1 100 ? 4.881 -14.585 -14.206 1.00 22.39 100 ASP A CA 1
ATOM 766 C C . ASP A 1 100 ? 5.629 -15.504 -13.249 1.00 26.83 100 ASP A C 1
ATOM 767 O O . ASP A 1 100 ? 5.792 -16.699 -13.522 1.00 23.57 100 ASP A O 1
ATOM 772 N N . PHE A 1 101 ? 6.098 -14.957 -12.127 1.00 21.79 101 PHE A N 1
ATOM 773 C CA . PHE A 1 101 ? 6.733 -15.726 -11.066 1.00 22.93 101 PHE A CA 1
ATOM 774 C C . PHE A 1 101 ? 6.208 -15.237 -9.726 1.00 18.68 101 PHE A C 1
ATOM 775 O O . PHE A 1 101 ? 6.172 -14.028 -9.479 1.00 18.35 101 PHE A O 1
ATOM 783 N N . LEU A 1 102 ? 5.800 -16.168 -8.868 1.00 19.73 102 LEU A N 1
ATOM 784 C CA . LEU A 1 102 ? 5.480 -15.867 -7.477 1.00 19.33 102 LEU A CA 1
ATOM 785 C C . LEU A 1 102 ? 6.417 -16.683 -6.598 1.00 18.23 102 LEU A C 1
ATOM 786 O O . LEU A 1 102 ? 6.271 -17.906 -6.495 1.00 17.66 102 LEU A O 1
ATOM 791 N N . VAL A 1 103 ? 7.374 -16.012 -5.968 1.00 19.35 103 VAL A N 1
ATOM 792 C CA . VAL A 1 103 ? 8.302 -16.660 -5.050 1.00 13.22 103 VAL A CA 1
ATOM 793 C C . VAL A 1 103 ? 7.726 -16.558 -3.646 1.00 18.50 103 VAL A C 1
ATOM 794 O O . VAL A 1 103 ? 7.297 -15.480 -3.222 1.00 17.17 103 VAL A O 1
ATOM 798 N N . ILE A 1 104 ? 7.711 -17.674 -2.923 1.00 14.69 104 ILE A N 1
ATOM 799 C CA . ILE A 1 104 ? 7.087 -17.747 -1.606 1.00 17.48 104 ILE A CA 1
ATOM 800 C C . ILE A 1 104 ? 8.156 -18.064 -0.572 1.00 15.31 104 ILE A C 1
ATOM 801 O O . ILE A 1 104 ? 8.854 -19.080 -0.685 1.00 13.96 104 ILE A O 1
ATOM 806 N N . ASP A 1 105 ? 8.275 -17.205 0.437 1.00 12.35 105 ASP A N 1
ATOM 807 C CA . ASP A 1 105 ? 9.125 -17.459 1.592 1.00 13.72 105 ASP A CA 1
ATOM 808 C C . ASP A 1 105 ? 8.275 -18.057 2.707 1.00 19.11 105 ASP A C 1
ATOM 809 O O . ASP A 1 105 ? 7.132 -17.641 2.914 1.00 18.41 105 ASP A O 1
ATOM 814 N N . THR A 1 106 ? 8.827 -19.032 3.417 1.00 16.27 106 THR A N 1
ATOM 815 C CA . THR A 1 106 ? 8.071 -19.856 4.348 1.00 18.12 106 THR A CA 1
ATOM 816 C C . THR A 1 106 ? 8.715 -19.851 5.725 1.00 21.60 106 THR A C 1
ATOM 817 O O . THR A 1 106 ? 9.909 -19.563 5.862 1.00 17.49 106 THR A O 1
ATOM 821 N N . PRO A 1 107 ? 7.947 -20.157 6.770 1.00 18.96 107 PRO A N 1
ATOM 822 C CA . PRO A 1 107 ? 8.528 -20.290 8.115 1.00 24.60 107 PRO A CA 1
ATOM 823 C C . PRO A 1 107 ? 9.464 -21.482 8.188 1.00 24.47 107 PRO A C 1
ATOM 824 O O . PRO A 1 107 ? 9.381 -22.399 7.356 1.00 22.61 107 PRO A O 1
ATOM 828 N N . PRO A 1 108 ? 10.378 -21.509 9.169 1.00 24.90 108 PRO A N 1
ATOM 829 C CA . PRO A 1 108 ? 11.321 -22.645 9.299 1.00 21.61 108 PRO A CA 1
ATOM 830 C C . PRO A 1 108 ? 10.665 -23.889 9.887 1.00 32.48 108 PRO A C 1
ATOM 831 O O . PRO A 1 108 ? 10.985 -24.359 10.986 1.00 34.00 108 PRO A O 1
ATOM 835 N N . ASN A 1 109 ? 9.719 -24.448 9.140 1.00 24.51 109 ASN A N 1
ATOM 836 C CA . ASN A 1 109 ? 9.035 -25.670 9.540 1.00 32.19 109 ASN A CA 1
ATOM 837 C C . ASN A 1 109 ? 8.359 -26.262 8.311 1.00 29.10 109 ASN A C 1
ATOM 838 O O . ASN A 1 109 ? 8.489 -25.749 7.196 1.00 26.20 109 ASN A O 1
ATOM 843 N N . LEU A 1 110 ? 7.634 -27.355 8.526 1.00 21.92 110 LEU A N 1
ATOM 844 C CA . LEU A 1 110 ? 6.762 -27.947 7.519 1.00 26.78 110 LEU A CA 1
ATOM 845 C C . LEU A 1 110 ? 5.305 -27.851 7.960 1.00 31.29 110 LEU A C 1
ATOM 846 O O . LEU A 1 110 ? 4.516 -28.780 7.779 1.00 32.83 110 LEU A O 1
ATOM 851 N N . GLY A 1 111 ? 4.942 -26.710 8.543 1.00 26.70 111 GLY A N 1
ATOM 852 C CA . GLY A 1 111 ? 3.622 -26.508 9.109 1.00 17.66 111 GLY A CA 1
ATOM 853 C C . GLY A 1 111 ? 2.571 -26.156 8.079 1.00 25.80 111 GLY A C 1
ATOM 854 O O . GLY A 1 111 ? 2.690 -26.480 6.891 1.00 22.38 111 GLY A O 1
ATOM 855 N N . THR A 1 112 ? 1.523 -25.473 8.546 1.00 22.12 112 THR A N 1
ATOM 856 C CA . THR A 1 112 ? 0.351 -25.222 7.710 1.00 20.62 112 THR A CA 1
ATOM 857 C C . THR A 1 112 ? 0.699 -24.365 6.497 1.00 19.96 112 THR A C 1
ATOM 858 O O . THR A 1 112 ? 0.393 -24.731 5.355 1.00 21.07 112 THR A O 1
ATOM 862 N N . LEU A 1 113 ? 1.340 -23.217 6.726 1.00 19.67 113 LEU A N 1
ATOM 863 C CA . LEU A 1 113 ? 1.675 -22.325 5.620 1.00 20.73 113 LEU A CA 1
ATOM 864 C C . LEU A 1 113 ? 2.672 -22.977 4.669 1.00 13.87 113 LEU A C 1
ATOM 865 O O . LEU A 1 113 ? 2.518 -22.894 3.443 1.00 17.60 113 LEU A O 1
ATOM 870 N N . ALA A 1 114 ? 3.691 -23.644 5.216 1.00 16.34 114 ALA A N 1
ATOM 871 C CA . ALA A 1 114 ? 4.713 -24.267 4.380 1.00 16.67 114 ALA A CA 1
ATOM 872 C C . ALA A 1 114 ? 4.125 -25.386 3.528 1.00 19.51 114 ALA A C 1
ATOM 873 O O . ALA A 1 114 ? 4.406 -25.478 2.328 1.00 24.77 114 ALA A O 1
ATOM 875 N N . ILE A 1 115 ? 3.304 -26.249 4.131 1.00 22.65 115 ILE A N 1
ATOM 876 C CA . ILE A 1 115 ? 2.731 -27.352 3.365 1.00 16.88 115 ILE A CA 1
ATOM 877 C C . ILE A 1 115 ? 1.721 -26.834 2.347 1.00 23.08 115 ILE A C 1
ATOM 878 O O . ILE A 1 115 ? 1.624 -27.372 1.235 1.00 22.23 115 ILE A O 1
ATOM 883 N N . SER A 1 116 ? 0.971 -25.779 2.686 1.00 15.51 116 SER A N 1
ATOM 884 C CA . SER A 1 116 ? 0.062 -25.185 1.711 1.00 15.96 116 SER A CA 1
ATOM 885 C C . SER A 1 116 ? 0.827 -24.630 0.517 1.00 18.66 116 SER A C 1
ATOM 886 O O . SER A 1 116 ? 0.416 -24.815 -0.635 1.00 19.84 116 SER A O 1
ATOM 889 N N . ALA A 1 117 ? 1.948 -23.949 0.771 1.00 14.38 117 ALA A N 1
ATOM 890 C CA . ALA A 1 117 ? 2.761 -23.433 -0.326 1.00 17.03 117 ALA A CA 1
ATOM 891 C C . ALA A 1 117 ? 3.364 -24.565 -1.151 1.00 18.25 117 ALA A C 1
ATOM 892 O O . ALA A 1 117 ? 3.490 -24.449 -2.375 1.00 18.31 117 ALA A O 1
ATOM 894 N N . MET A 1 118 ? 3.760 -25.660 -0.495 1.00 15.06 118 MET A N 1
ATOM 895 C CA . MET A 1 118 ? 4.316 -26.800 -1.219 1.00 20.33 118 MET A CA 1
ATOM 896 C C . MET A 1 118 ? 3.278 -27.458 -2.121 1.00 18.63 118 MET A C 1
ATOM 897 O O . MET A 1 118 ? 3.593 -27.854 -3.250 1.00 18.79 118 MET A O 1
ATOM 902 N N . LEU A 1 119 ? 2.039 -27.595 -1.640 1.00 17.32 119 LEU A N 1
ATOM 903 C CA . LEU A 1 119 ? 1.039 -28.359 -2.381 1.00 19.28 119 LEU A CA 1
ATOM 904 C C . LEU A 1 119 ? 0.686 -27.712 -3.716 1.00 24.29 119 LEU A C 1
ATOM 905 O O . LEU A 1 119 ? 0.315 -28.417 -4.661 1.00 22.03 119 LEU A O 1
ATOM 910 N N . VAL A 1 120 ? 0.795 -26.388 -3.821 1.00 17.40 120 VAL A N 1
ATOM 911 C CA . VAL A 1 120 ? 0.454 -25.674 -5.047 1.00 20.87 120 VAL A CA 1
ATOM 912 C C . VAL A 1 120 ? 1.677 -25.166 -5.787 1.00 19.88 120 VAL A C 1
ATOM 913 O O . VAL A 1 120 ? 1.527 -24.470 -6.802 1.00 24.41 120 VAL A O 1
ATOM 917 N N . ALA A 1 121 ? 2.879 -25.488 -5.320 1.00 22.62 121 ALA A N 1
ATOM 918 C CA . ALA A 1 121 ? 4.088 -24.987 -5.959 1.00 21.53 121 ALA A CA 1
ATOM 919 C C . ALA A 1 121 ? 4.284 -25.627 -7.327 1.00 19.83 121 ALA A C 1
ATOM 920 O O . ALA A 1 121 ? 4.125 -26.840 -7.488 1.00 19.66 121 ALA A O 1
ATOM 922 N N . ASP A 1 122 ? 4.623 -24.804 -8.321 1.00 19.62 122 ASP A N 1
ATOM 923 C CA . ASP A 1 122 ? 5.118 -25.345 -9.581 1.00 17.24 122 ASP A CA 1
ATOM 924 C C . ASP A 1 122 ? 6.552 -25.832 -9.433 1.00 23.16 122 ASP A C 1
ATOM 925 O O . ASP A 1 122 ? 6.934 -26.846 -10.029 1.00 22.55 122 ASP A O 1
ATOM 930 N N . ARG A 1 123 ? 7.357 -25.118 -8.647 1.00 17.61 123 ARG A N 1
ATOM 931 C CA . ARG A 1 123 ? 8.711 -25.532 -8.314 1.00 19.70 123 ARG A CA 1
ATOM 932 C C . ARG A 1 123 ? 8.927 -25.369 -6.817 1.00 24.49 123 ARG A C 1
ATOM 933 O O . ARG A 1 123 ? 8.427 -24.418 -6.209 1.00 19.98 123 ARG A O 1
ATOM 941 N N . ILE A 1 124 ? 9.669 -26.303 -6.229 1.00 18.56 124 ILE A N 1
ATOM 942 C CA . ILE A 1 124 ? 10.061 -26.245 -4.827 1.00 13.48 124 ILE A CA 1
ATOM 943 C C . ILE A 1 124 ? 11.578 -26.153 -4.771 1.00 21.39 124 ILE A C 1
ATOM 944 O O . ILE A 1 124 ? 12.272 -26.920 -5.445 1.00 18.62 124 ILE A O 1
ATOM 949 N N . VAL A 1 125 ? 12.086 -25.200 -3.994 1.00 16.38 125 VAL A N 1
ATOM 950 C CA . VAL A 1 125 ? 13.517 -24.949 -3.868 1.00 13.94 125 VAL A CA 1
ATOM 951 C C . VAL A 1 125 ? 13.887 -25.008 -2.393 1.00 15.81 125 VAL A C 1
ATOM 952 O O . VAL A 1 125 ? 13.240 -24.364 -1.561 1.00 16.62 125 VAL A O 1
ATOM 956 N N . SER A 1 126 ? 14.918 -25.780 -2.070 1.00 14.37 126 SER A N 1
ATOM 957 C CA . SER A 1 126 ? 15.375 -25.931 -0.690 1.00 17.00 126 SER A CA 1
ATOM 958 C C . SER A 1 126 ? 16.881 -25.734 -0.622 1.00 23.01 126 SER A C 1
ATOM 959 O O . SER A 1 126 ? 17.638 -26.624 -1.063 1.00 18.33 126 SER A O 1
ATOM 962 N N . PRO A 1 127 ? 17.361 -24.612 -0.093 1.00 21.20 127 PRO A N 1
ATOM 963 C CA . PRO A 1 127 ? 18.806 -24.458 0.101 1.00 20.97 127 PRO A CA 1
ATOM 964 C C . PRO A 1 127 ? 19.311 -25.387 1.192 1.00 21.31 127 PRO A C 1
ATOM 965 O O . PRO A 1 127 ? 18.611 -25.687 2.162 1.00 25.54 127 PRO A O 1
ATOM 969 N N . VAL A 1 128 ? 20.547 -25.851 1.016 1.00 20.18 128 VAL A N 1
ATOM 970 C CA . VAL A 1 128 ? 21.192 -26.736 1.972 1.00 17.08 128 VAL A CA 1
ATOM 971 C C . VAL A 1 128 ? 22.605 -26.225 2.221 1.00 22.33 128 VAL A C 1
ATOM 972 O O . VAL A 1 128 ? 23.183 -25.500 1.408 1.00 20.25 128 VAL A O 1
ATOM 976 N N . THR A 1 129 ? 23.147 -26.587 3.375 1.00 21.00 129 THR A N 1
ATOM 977 C CA . THR A 1 129 ? 24.508 -26.268 3.766 1.00 23.67 129 THR A CA 1
ATOM 978 C C . THR A 1 129 ? 25.203 -27.559 4.183 1.00 29.12 129 THR A C 1
ATOM 979 O O . THR A 1 129 ? 24.538 -28.532 4.549 1.00 29.30 129 THR A O 1
ATOM 983 N N . PRO A 1 130 ? 26.539 -27.599 4.127 1.00 28.01 130 PRO A N 1
ATOM 984 C CA . PRO A 1 130 ? 27.249 -28.820 4.552 1.00 29.78 130 PRO A CA 1
ATOM 985 C C . PRO A 1 130 ? 27.080 -29.145 6.026 1.00 32.55 130 PRO A C 1
ATOM 986 O O . PRO A 1 130 ? 27.556 -30.200 6.463 1.00 33.61 130 PRO A O 1
ATOM 990 N N . GLN A 1 131 ? 26.435 -28.279 6.798 1.00 31.09 131 GLN A N 1
ATOM 991 C CA . GLN A 1 131 ? 26.234 -28.541 8.212 1.00 34.58 131 GLN A CA 1
ATOM 992 C C . GLN A 1 131 ? 25.356 -29.778 8.381 1.00 38.38 131 GLN A C 1
ATOM 993 O O . GLN A 1 131 ? 24.381 -29.949 7.640 1.00 38.08 131 GLN A O 1
ATOM 999 N N . PRO A 1 132 ? 25.660 -30.651 9.345 1.00 40.41 132 PRO A N 1
ATOM 1000 C CA . PRO A 1 132 ? 24.863 -31.883 9.491 1.00 34.05 132 PRO A CA 1
ATOM 1001 C C . PRO A 1 132 ? 23.384 -31.624 9.722 1.00 32.17 132 PRO A C 1
ATOM 1002 O O . PRO A 1 132 ? 22.541 -32.436 9.310 1.00 30.52 132 PRO A O 1
ATOM 1006 N N . LEU A 1 133 ? 23.045 -30.508 10.373 1.00 35.42 133 LEU A N 1
ATOM 1007 C CA . LEU A 1 133 ? 21.656 -30.250 10.733 1.00 35.39 133 LEU A CA 1
ATOM 1008 C C . LEU A 1 133 ? 20.829 -30.031 9.473 1.00 30.28 133 LEU A C 1
ATOM 1009 O O . LEU A 1 133 ? 19.703 -30.533 9.349 1.00 29.85 133 LEU A O 1
ATOM 1014 N N . ALA A 1 134 ? 21.399 -29.298 8.512 1.00 27.62 134 ALA A N 1
ATOM 1015 C CA . ALA A 1 134 ? 20.741 -29.047 7.235 1.00 32.76 134 ALA A CA 1
ATOM 1016 C C . ALA A 1 134 ? 20.594 -30.328 6.422 1.00 24.61 134 ALA A C 1
ATOM 1017 O O . ALA A 1 134 ? 19.593 -30.510 5.720 1.00 28.52 134 ALA A O 1
ATOM 1019 N N . LEU A 1 135 ? 21.588 -31.218 6.485 1.00 25.74 135 LEU A N 1
ATOM 1020 C CA . LEU A 1 135 ? 21.471 -32.503 5.802 1.00 28.67 135 LEU A CA 1
ATOM 1021 C C . LEU A 1 135 ? 20.326 -33.330 6.382 1.00 27.40 135 LEU A C 1
ATOM 1022 O O . LEU A 1 135 ? 19.543 -33.940 5.638 1.00 26.50 135 LEU A O 1
ATOM 1027 N N . GLU A 1 136 ? 20.199 -33.344 7.711 1.00 32.95 136 GLU A N 1
ATOM 1028 C CA . GLU A 1 136 ? 19.055 -34.012 8.327 1.00 34.14 136 GLU A CA 1
ATOM 1029 C C . GLU A 1 136 ? 17.741 -33.381 7.874 1.00 25.12 136 GLU A C 1
ATOM 1030 O O . GLU A 1 136 ? 16.767 -34.087 7.564 1.00 27.52 136 GLU A O 1
ATOM 1036 N N . ALA A 1 137 ? 17.703 -32.047 7.821 1.00 27.31 137 ALA A N 1
ATOM 1037 C CA . ALA A 1 137 ? 16.495 -31.351 7.392 1.00 26.50 137 ALA A CA 1
ATOM 1038 C C . ALA A 1 137 ? 16.114 -31.723 5.964 1.00 21.60 137 AL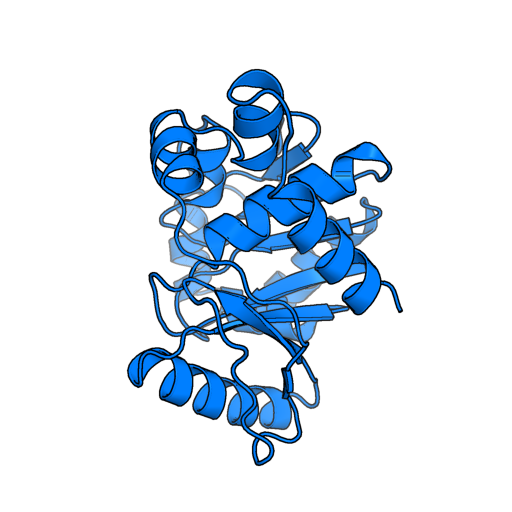A A C 1
ATOM 1039 O O . ALA A 1 137 ? 14.932 -31.936 5.667 1.00 20.92 137 ALA A O 1
ATOM 1041 N N . ILE A 1 138 ? 17.095 -31.800 5.062 1.00 19.34 138 ILE A N 1
ATOM 1042 C CA . ILE A 1 138 ? 16.772 -32.126 3.675 1.00 26.66 138 ILE A CA 1
ATOM 1043 C C . ILE A 1 138 ? 16.332 -33.583 3.552 1.00 25.19 138 ILE A C 1
ATOM 1044 O O . ILE A 1 138 ? 15.488 -33.909 2.707 1.00 19.35 138 ILE A O 1
ATOM 1049 N N . LYS A 1 139 ? 16.863 -34.478 4.394 1.00 23.69 139 LYS A N 1
ATOM 1050 C CA . LYS A 1 139 ? 16.334 -35.843 4.435 1.00 28.72 139 LYS A CA 1
ATOM 1051 C C . LYS A 1 139 ? 14.848 -35.845 4.803 1.00 23.77 139 LYS A C 1
ATOM 1052 O O . LYS A 1 139 ? 14.016 -36.490 4.135 1.00 28.26 139 LYS A O 1
ATOM 1058 N N . ASN A 1 140 ? 14.496 -35.114 5.865 1.00 22.41 140 ASN A N 1
ATOM 1059 C CA . ASN A 1 140 ? 13.094 -35.042 6.275 1.00 22.04 140 ASN A CA 1
ATOM 1060 C C . ASN A 1 140 ? 12.227 -34.445 5.170 1.00 26.41 140 ASN A C 1
ATOM 1061 O O . ASN A 1 140 ? 11.094 -34.897 4.936 1.00 26.00 140 ASN A O 1
ATOM 1066 N N . LEU A 1 141 ? 12.742 -33.424 4.481 1.00 24.71 141 LEU A N 1
ATOM 1067 C CA . LEU A 1 141 ? 11.987 -32.821 3.389 1.00 24.22 141 LEU A CA 1
ATOM 1068 C C . LEU A 1 141 ? 11.775 -33.812 2.253 1.00 22.27 141 LEU A C 1
ATOM 1069 O O . LEU A 1 141 ? 10.716 -33.814 1.620 1.00 18.04 141 LEU A O 1
ATOM 1074 N N . ASP A 1 142 ? 12.777 -34.645 1.962 1.00 19.32 142 ASP A N 1
ATOM 1075 C CA . ASP A 1 142 ? 12.592 -35.692 0.960 1.00 22.15 142 ASP A CA 1
ATOM 1076 C C . ASP A 1 142 ? 11.433 -36.604 1.340 1.00 21.17 142 ASP A C 1
ATOM 1077 O O . ASP A 1 142 ? 10.591 -36.952 0.495 1.00 20.16 142 ASP A O 1
ATOM 1082 N N . SER A 1 143 ? 11.365 -36.985 2.618 1.00 18.94 143 SER A N 1
ATOM 1083 C CA . SER A 1 143 ? 10.254 -37.825 3.066 1.00 24.80 143 SER A CA 1
ATOM 1084 C C . SER A 1 143 ? 8.907 -37.125 2.863 1.00 22.65 143 SER A C 1
ATOM 1085 O O . SER A 1 143 ? 7.948 -37.723 2.354 1.00 24.62 143 SER A O 1
ATOM 1088 N N . ARG A 1 144 ? 8.818 -35.846 3.241 1.00 20.79 144 ARG A N 1
ATOM 1089 C CA . ARG A 1 144 ? 7.544 -35.133 3.095 1.00 18.63 144 ARG A CA 1
ATOM 1090 C C . ARG A 1 144 ? 7.169 -34.940 1.624 1.00 18.49 144 ARG A C 1
ATOM 1091 O O . ARG A 1 144 ? 5.986 -35.031 1.252 1.00 19.55 144 ARG A O 1
ATOM 1099 N N . LEU A 1 145 ? 8.163 -34.670 0.774 1.00 17.53 145 LEU A N 1
ATOM 1100 C CA . LEU A 1 145 ? 7.915 -34.545 -0.657 1.00 18.06 145 LEU A CA 1
ATOM 1101 C C . LEU A 1 145 ? 7.326 -35.829 -1.214 1.00 19.38 145 LEU A C 1
ATOM 1102 O O . LEU A 1 145 ? 6.370 -35.794 -1.998 1.00 18.17 145 LEU A O 1
ATOM 1107 N N . LYS A 1 146 ? 7.883 -36.976 -0.818 1.00 16.36 146 LYS A N 1
ATOM 1108 C CA . LYS A 1 146 ? 7.269 -38.242 -1.205 1.00 23.88 146 LYS A CA 1
ATOM 1109 C C . LYS A 1 146 ? 5.845 -38.337 -0.674 1.00 30.58 146 LYS A C 1
ATOM 1110 O O . LYS A 1 146 ? 4.953 -38.855 -1.356 1.00 21.47 146 LYS A O 1
ATOM 1116 N N . SER A 1 147 ? 5.610 -37.824 0.537 1.00 20.21 147 SER A N 1
ATOM 1117 C CA . SER A 1 147 ? 4.271 -37.889 1.113 1.00 16.98 147 SER A CA 1
ATOM 1118 C C . SER A 1 147 ? 3.254 -37.096 0.298 1.00 26.45 147 SER A C 1
ATOM 1119 O O . SER A 1 147 ? 2.061 -37.424 0.319 1.00 26.25 147 SER A O 1
ATOM 1122 N N . ILE A 1 148 ? 3.683 -36.052 -0.411 1.00 20.33 148 ILE A N 1
ATOM 1123 C CA . ILE A 1 148 ? 2.745 -35.286 -1.232 1.00 17.25 148 ILE A CA 1
ATOM 1124 C C . ILE A 1 148 ? 2.986 -35.481 -2.727 1.00 22.28 148 ILE A C 1
ATOM 1125 O O . ILE A 1 148 ? 2.365 -34.791 -3.545 1.00 24.24 148 ILE A O 1
ATOM 1130 N N . GLY A 1 149 ? 3.855 -36.411 -3.110 1.00 21.08 149 GLY A N 1
ATOM 1131 C CA . GLY A 1 149 ? 4.056 -36.717 -4.519 1.00 23.66 149 GLY A CA 1
ATOM 1132 C C . GLY A 1 149 ? 4.666 -35.607 -5.349 1.00 28.77 149 GLY A C 1
ATOM 1133 O O . GLY A 1 149 ? 4.294 -35.436 -6.518 1.00 21.32 149 GLY A O 1
ATOM 1134 N N . LYS A 1 150 ? 5.603 -34.853 -4.780 1.00 28.83 150 LYS A N 1
ATOM 1135 C CA . LYS A 1 150 ? 6.265 -33.764 -5.481 1.00 18.90 150 LYS A CA 1
ATOM 1136 C C . LYS A 1 150 ? 7.774 -33.917 -5.348 1.00 20.67 150 LYS A C 1
ATOM 1137 O O . LYS A 1 150 ? 8.274 -34.738 -4.575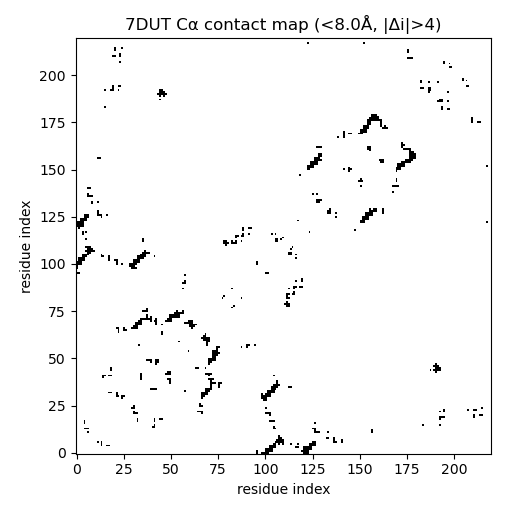 1.00 20.84 150 LYS A O 1
ATOM 1143 N N . ASN A 1 151 ? 8.498 -33.114 -6.125 1.00 19.75 151 ASN A N 1
ATOM 1144 C CA . ASN A 1 151 ? 9.953 -33.096 -6.125 1.00 21.91 151 ASN A CA 1
ATOM 1145 C C . ASN A 1 151 ? 10.431 -31.675 -5.856 1.00 18.91 151 ASN A C 1
ATOM 1146 O O . ASN A 1 151 ? 9.666 -30.712 -5.940 1.00 18.53 151 ASN A O 1
ATOM 1151 N N . ALA A 1 152 ? 11.715 -31.548 -5.529 1.00 18.02 152 ALA A N 1
ATOM 1152 C CA . ALA A 1 152 ? 12.304 -30.247 -5.254 1.00 18.58 152 ALA A CA 1
ATOM 1153 C C . ALA A 1 152 ? 13.714 -30.184 -5.820 1.00 20.09 152 ALA A C 1
ATOM 1154 O O . ALA A 1 152 ? 14.378 -31.205 -6.016 1.00 18.67 152 ALA A O 1
ATOM 1156 N N . TYR A 1 153 ? 14.155 -28.960 -6.094 1.00 20.61 153 TYR A N 1
ATOM 1157 C CA . TYR A 1 153 ? 15.540 -28.646 -6.405 1.00 16.58 153 TYR A CA 1
ATOM 1158 C C . TYR A 1 153 ? 16.240 -28.155 -5.145 1.00 24.03 153 TYR A C 1
ATOM 1159 O O . TYR A 1 153 ? 15.634 -27.502 -4.291 1.00 18.12 153 TYR A O 1
ATOM 1168 N N . SER A 1 154 ? 17.525 -28.476 -5.036 1.00 16.89 154 SER A N 1
ATOM 1169 C CA . SER A 1 154 ? 18.344 -28.003 -3.935 1.00 14.98 154 SER A CA 1
ATOM 1170 C C . SER A 1 154 ? 19.649 -27.439 -4.474 1.00 18.38 154 SER A C 1
ATOM 1171 O O . SER A 1 154 ? 20.180 -27.908 -5.484 1.00 20.98 154 SER A O 1
ATOM 1174 N N . PHE A 1 155 ? 20.151 -26.415 -3.791 1.00 16.90 155 PHE A N 1
ATOM 1175 C CA . PHE A 1 155 ? 21.461 -25.853 -4.070 1.00 18.42 155 PHE A CA 1
ATOM 1176 C C . PHE A 1 155 ? 22.154 -25.594 -2.743 1.00 16.17 155 PHE A C 1
ATOM 1177 O O . PHE A 1 1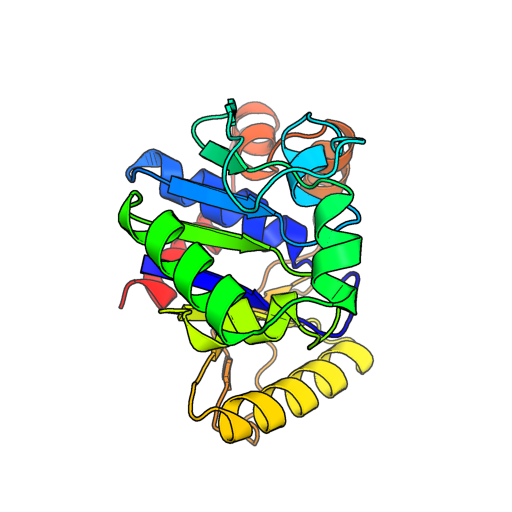55 ? 21.513 -25.504 -1.693 1.00 19.84 155 PHE A O 1
ATOM 1185 N N . THR A 1 156 ? 23.474 -25.469 -2.798 1.00 18.02 156 THR A N 1
ATOM 1186 C CA . THR A 1 156 ? 24.290 -25.351 -1.599 1.00 19.76 156 THR A CA 1
ATOM 1187 C C . THR A 1 156 ? 24.593 -23.886 -1.311 1.00 17.35 156 THR A C 1
ATOM 1188 O O . THR A 1 156 ? 24.937 -23.124 -2.221 1.00 20.82 156 THR A O 1
ATOM 1192 N N . ASN A 1 157 ? 24.446 -23.496 -0.048 1.00 18.57 157 ASN A N 1
ATOM 1193 C CA . ASN A 1 157 ? 24.757 -22.157 0.424 1.00 20.69 157 ASN A CA 1
ATOM 1194 C C . ASN A 1 157 ? 25.821 -22.251 1.512 1.00 24.58 157 ASN A C 1
ATOM 1195 O O . ASN A 1 157 ? 26.020 -23.307 2.120 1.00 19.36 157 ASN A O 1
ATOM 1200 N N . PHE A 1 158 ? 26.516 -21.133 1.745 1.00 23.47 158 PHE A N 1
ATOM 1201 C CA . PHE A 1 158 ? 27.583 -21.056 2.746 1.00 22.89 158 PHE A CA 1
ATOM 1202 C C . PHE A 1 158 ? 28.722 -22.027 2.446 1.00 21.46 158 PHE A C 1
ATOM 1203 O O . PHE A 1 158 ? 29.326 -22.582 3.367 1.00 22.69 158 PHE A O 1
ATOM 1211 N N . SER A 1 159 ? 29.031 -22.262 1.173 1.00 20.95 159 SER A N 1
ATOM 1212 C CA . SER A 1 159 ? 30.009 -23.300 0.874 1.00 30.47 159 SER A CA 1
ATOM 1213 C C . SER A 1 159 ? 30.651 -23.068 -0.483 1.00 30.58 159 SER A C 1
ATOM 1214 O O . SER A 1 159 ? 30.058 -22.458 -1.378 1.00 27.98 159 SER A O 1
ATOM 1217 N N . LYS A 1 160 ? 31.876 -23.578 -0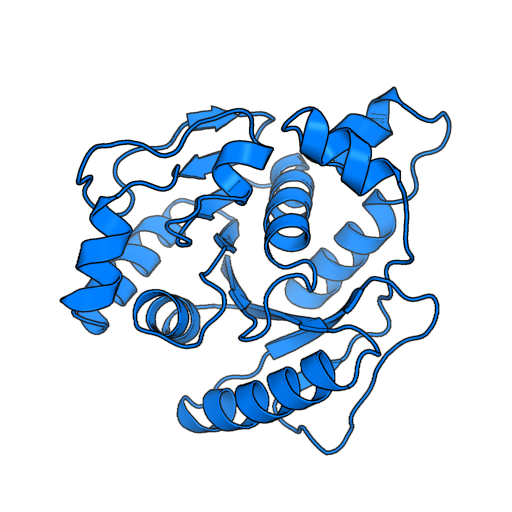.618 1.00 29.84 160 LYS A N 1
ATOM 1218 C CA . LYS A 1 160 ? 32.568 -23.646 -1.896 1.00 31.66 160 LYS A CA 1
ATOM 1219 C C . LYS A 1 160 ? 32.315 -24.950 -2.640 1.00 29.46 160 LYS A C 1
ATOM 1220 O O . LYS A 1 160 ? 32.594 -25.024 -3.842 1.00 38.88 160 LYS A O 1
ATOM 1226 N N . LYS A 1 161 ? 31.797 -25.975 -1.965 1.00 30.89 161 LYS A N 1
ATOM 1227 C CA . LYS A 1 161 ? 31.643 -27.300 -2.547 1.00 32.79 161 LYS A CA 1
ATOM 1228 C C . LYS A 1 161 ? 30.185 -27.738 -2.498 1.00 27.93 161 LYS A C 1
ATOM 1229 O O . LYS A 1 161 ? 29.484 -27.503 -1.508 1.00 23.64 161 LYS A O 1
ATOM 1235 N N . VAL A 1 162 ? 29.749 -28.390 -3.578 1.00 24.70 162 VAL A N 1
ATOM 1236 C CA . VAL A 1 162 ? 28.360 -28.802 -3.737 1.00 31.02 162 VAL A CA 1
ATOM 1237 C C . VAL A 1 162 ? 28.019 -29.925 -2.760 1.00 30.68 162 VAL A C 1
ATOM 1238 O O . VAL A 1 162 ? 28.863 -30.763 -2.414 1.00 26.53 162 VAL A O 1
ATOM 1242 N N . VAL A 1 163 ? 26.769 -29.930 -2.294 1.00 22.69 163 VAL A N 1
ATOM 1243 C CA . VAL A 1 163 ? 26.200 -31.037 -1.532 1.00 23.95 163 VAL A CA 1
ATOM 1244 C C . VAL A 1 163 ? 25.326 -31.860 -2.470 1.00 25.74 163 VAL A C 1
ATOM 1245 O O . VAL A 1 163 ? 24.525 -31.302 -3.230 1.00 23.38 163 VAL A O 1
ATOM 1249 N N . LYS A 1 164 ? 25.487 -33.187 -2.430 1.00 22.98 164 LYS A N 1
ATOM 1250 C CA . LYS A 1 164 ? 24.700 -34.091 -3.274 1.00 23.23 164 LYS A CA 1
ATOM 1251 C C . LYS A 1 164 ? 24.486 -35.391 -2.502 1.00 31.24 164 LYS A C 1
ATOM 1252 O O . LYS A 1 164 ? 25.409 -36.201 -2.385 1.00 20.13 164 LYS A O 1
ATOM 1258 N N . LEU A 1 165 ? 23.270 -35.586 -1.990 1.00 23.86 165 LEU A N 1
ATOM 1259 C CA . LEU A 1 165 ? 22.889 -36.824 -1.310 1.00 25.69 165 LEU A CA 1
ATOM 1260 C C . LEU A 1 165 ? 22.028 -37.638 -2.271 1.00 27.19 165 LEU A C 1
ATOM 1261 O O . LEU A 1 165 ? 20.836 -37.368 -2.438 1.00 25.24 165 LEU A O 1
ATOM 1266 N N . ASP A 1 166 ? 22.639 -38.648 -2.896 1.00 24.33 166 ASP A N 1
ATOM 1267 C CA . ASP A 1 166 ? 21.978 -39.390 -3.964 1.00 21.12 166 ASP A CA 1
ATOM 1268 C C . ASP A 1 166 ? 20.852 -40.285 -3.462 1.00 20.66 166 ASP A C 1
ATOM 1269 O O . ASP A 1 166 ? 20.044 -40.750 -4.274 1.00 24.20 166 ASP A O 1
ATOM 1274 N N . ASN A 1 167 ? 20.777 -40.546 -2.158 1.00 17.89 167 ASN A N 1
ATOM 1275 C CA . ASN A 1 167 ? 19.714 -41.395 -1.637 1.00 21.99 167 ASN A CA 1
ATOM 1276 C C . ASN A 1 167 ? 18.382 -40.668 -1.506 1.00 26.84 167 ASN A C 1
ATOM 1277 O O . ASN A 1 167 ? 17.365 -41.319 -1.242 1.00 26.13 167 ASN A O 1
ATOM 1282 N N . LEU A 1 168 ? 18.359 -39.348 -1.682 1.00 25.79 168 LEU A N 1
ATOM 1283 C CA . LEU A 1 168 ? 17.124 -38.569 -1.586 1.00 24.17 168 LEU A CA 1
ATOM 1284 C C . LEU A 1 168 ? 16.562 -38.421 -2.993 1.00 20.59 168 LEU A C 1
ATOM 1285 O O . LEU A 1 168 ? 16.828 -37.445 -3.696 1.00 21.99 168 LEU A O 1
ATOM 1290 N N . SER A 1 169 ? 15.761 -39.406 -3.405 1.00 22.07 169 SER A N 1
ATOM 1291 C CA . SER A 1 169 ? 15.320 -39.513 -4.791 1.00 22.44 169 SER A CA 1
ATOM 1292 C C . SER A 1 169 ? 14.331 -38.429 -5.199 1.00 20.25 169 SER A C 1
ATOM 1293 O O . SER A 1 169 ? 14.093 -38.260 -6.400 1.00 24.07 169 SER A O 1
ATOM 1296 N N . SER A 1 170 ? 13.749 -37.701 -4.252 1.00 14.63 170 SER A N 1
ATOM 1297 C CA . SER A 1 170 ? 12.818 -36.630 -4.575 1.00 19.03 170 SER A CA 1
ATOM 1298 C C . SER A 1 170 ? 13.477 -35.259 -4.608 1.00 22.41 170 SER A C 1
ATOM 1299 O O . SER A 1 170 ? 12.791 -34.263 -4.859 1.00 16.98 170 SER A O 1
ATOM 1302 N N . VAL A 1 171 ? 14.783 -35.181 -4.371 1.00 17.10 171 VAL A N 1
ATOM 1303 C CA . VAL A 1 171 ? 15.508 -33.916 -4.344 1.00 18.85 171 VAL A CA 1
ATOM 1304 C C . VAL A 1 171 ? 16.569 -33.954 -5.436 1.00 18.70 171 VAL A C 1
ATOM 1305 O O . VAL A 1 171 ? 17.437 -34.835 -5.436 1.00 18.26 171 VAL A O 1
ATOM 1309 N N . LYS A 1 172 ? 16.493 -33.003 -6.366 1.00 18.36 172 LYS A N 1
ATOM 1310 C CA . LYS A 1 172 ? 17.516 -32.812 -7.393 1.00 16.25 172 LYS A CA 1
ATOM 1311 C C . LYS A 1 172 ? 18.497 -31.765 -6.879 1.00 21.78 172 LYS A C 1
ATOM 1312 O O . LYS A 1 172 ? 18.198 -30.568 -6.876 1.00 17.36 172 LYS A O 1
ATOM 1318 N N . PHE A 1 173 ? 19.666 -32.209 -6.424 1.00 17.95 173 PHE A N 1
ATOM 1319 C CA . PHE A 1 173 ? 20.704 -31.272 -6.011 1.00 23.97 173 PHE A CA 1
ATOM 1320 C C . PHE A 1 173 ? 21.407 -30.746 -7.254 1.00 22.32 173 PHE A C 1
ATOM 1321 O O . PHE A 1 173 ? 21.921 -31.528 -8.061 1.00 24.18 173 PHE A O 1
ATOM 1329 N N . THR A 1 174 ? 21.420 -29.429 -7.410 1.00 23.13 174 THR A N 1
ATOM 1330 C CA . THR A 1 174 ? 22.126 -28.802 -8.511 1.00 24.93 174 THR A CA 1
ATOM 1331 C C . THR A 1 174 ? 23.602 -28.628 -8.163 1.00 26.77 174 THR A C 1
ATOM 1332 O O . THR A 1 174 ? 24.037 -28.860 -7.031 1.00 28.54 174 THR A O 1
ATOM 1336 N N . GLU A 1 175 ? 24.380 -28.206 -9.157 1.00 28.20 175 GLU A N 1
ATOM 1337 C CA . GLU A 1 175 ? 25.790 -27.906 -8.959 1.00 36.00 175 GLU A CA 1
ATOM 1338 C C . GLU A 1 175 ? 26.020 -26.461 -8.532 1.00 31.68 175 GLU A C 1
ATOM 1339 O O . GLU A 1 175 ? 27.155 -25.975 -8.596 1.00 37.60 175 GLU A O 1
ATOM 1345 N N . ILE A 1 176 ? 24.969 -25.768 -8.102 1.00 30.05 176 ILE A N 1
ATOM 1346 C CA . ILE A 1 176 ? 25.084 -24.384 -7.657 1.00 23.54 176 ILE A CA 1
ATOM 1347 C C . ILE A 1 176 ? 25.528 -24.364 -6.201 1.00 24.44 176 ILE A C 1
ATOM 1348 O O . ILE A 1 176 ? 24.928 -25.027 -5.347 1.00 19.27 176 ILE A O 1
ATOM 1353 N N . THR A 1 177 ? 26.582 -23.602 -5.913 1.00 21.45 177 THR A N 1
ATOM 1354 C CA . THR A 1 177 ? 27.042 -23.412 -4.543 1.00 21.44 177 THR A CA 1
ATOM 1355 C C . THR A 1 177 ? 27.384 -21.944 -4.328 1.00 22.33 177 THR A C 1
ATOM 1356 O O . THR A 1 177 ? 28.110 -21.346 -5.127 1.00 28.73 177 THR A O 1
ATOM 1360 N N . ILE A 1 178 ? 26.845 -21.364 -3.264 1.00 21.66 178 ILE A N 1
ATOM 1361 C CA . ILE A 1 178 ? 27.033 -19.954 -2.934 1.00 21.28 178 ILE A CA 1
ATOM 1362 C C . ILE A 1 178 ? 27.965 -1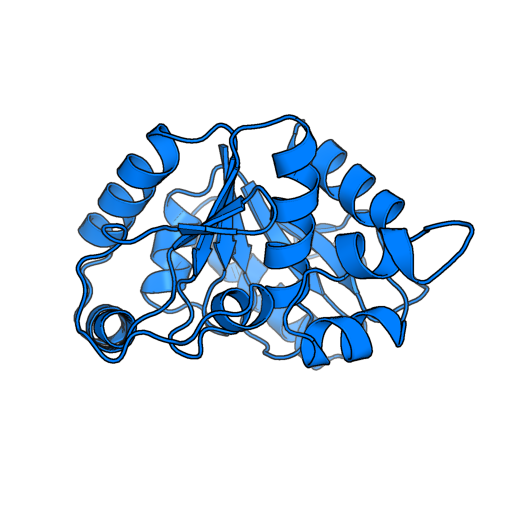9.871 -1.732 1.00 24.94 178 ILE A C 1
ATOM 1363 O O . ILE A 1 178 ? 27.620 -20.367 -0.651 1.00 23.04 178 ILE A O 1
ATOM 1368 N N . PRO A 1 179 ? 29.138 -19.258 -1.863 1.00 24.35 179 PRO A N 1
ATOM 1369 C CA . PRO A 1 179 ? 30.096 -19.222 -0.756 1.00 29.51 179 PRO A CA 1
ATOM 1370 C C . PRO A 1 179 ? 29.715 -18.162 0.261 1.00 25.99 179 PRO A C 1
ATOM 1371 O O . PRO A 1 179 ? 28.831 -17.332 0.003 1.00 27.59 179 PRO A O 1
ATOM 1375 N N . PRO A 1 180 ? 30.344 -18.165 1.437 1.00 28.37 180 PRO A N 1
ATOM 1376 C CA . PRO A 1 180 ? 30.140 -17.053 2.372 1.00 27.61 180 PRO A CA 1
ATOM 1377 C C . PRO A 1 180 ? 30.585 -15.737 1.751 1.00 33.43 180 PRO A C 1
ATOM 1378 O O . PRO A 1 180 ? 31.609 -15.663 1.069 1.00 30.48 180 PRO A O 1
ATOM 1382 N N . SER A 1 181 ? 29.792 -14.694 1.986 1.00 26.04 181 SER A N 1
ATOM 1383 C CA . SER A 1 181 ? 30.086 -13.365 1.468 1.00 24.81 181 SER A CA 1
ATOM 1384 C C . SER A 1 181 ? 29.486 -12.336 2.412 1.00 30.23 181 SER A C 1
ATOM 1385 O O . SER A 1 181 ? 28.303 -12.429 2.752 1.00 22.63 181 SER A O 1
ATOM 1388 N N . ARG A 1 182 ? 30.289 -11.357 2.830 1.00 28.99 182 ARG A N 1
ATOM 1389 C CA . ARG A 1 182 ? 29.762 -10.341 3.732 1.00 33.20 182 ARG A CA 1
ATOM 1390 C C . ARG A 1 182 ? 28.830 -9.364 3.021 1.00 28.10 182 ARG A C 1
ATOM 1391 O O . ARG A 1 182 ? 28.186 -8.543 3.689 1.00 28.31 182 ARG A O 1
ATOM 1399 N N . LEU A 1 183 ? 28.738 -9.446 1.688 1.00 23.39 183 LEU A N 1
ATOM 1400 C CA . LEU A 1 183 ? 27.747 -8.666 0.952 1.00 22.07 183 LEU A CA 1
ATOM 1401 C C . LEU A 1 183 ? 26.338 -8.965 1.446 1.00 27.77 183 LEU A C 1
ATOM 1402 O O . LEU A 1 183 ? 25.516 -8.053 1.589 1.00 19.62 183 LEU A O 1
ATOM 1407 N N . PHE A 1 184 ? 26.037 -10.243 1.697 1.00 21.70 184 PHE A N 1
ATOM 1408 C CA . PHE A 1 184 ? 24.719 -10.611 2.201 1.00 20.94 184 PHE A CA 1
ATOM 1409 C C . PHE A 1 184 ? 24.445 -9.960 3.551 1.00 27.89 184 PHE A C 1
ATOM 1410 O O . PHE A 1 184 ? 23.348 -9.439 3.786 1.00 24.61 184 PHE A O 1
ATOM 1418 N N . ILE A 1 185 ? 25.436 -9.971 4.446 1.00 24.35 185 ILE A N 1
ATOM 1419 C CA . ILE A 1 185 ? 25.260 -9.380 5.771 1.00 30.61 185 ILE A CA 1
ATOM 1420 C C . ILE A 1 185 ? 25.020 -7.878 5.660 1.00 31.71 185 ILE A C 1
ATOM 1421 O O . ILE A 1 185 ? 24.097 -7.328 6.278 1.00 31.54 185 ILE A O 1
ATOM 1426 N N . GLU A 1 186 ? 25.839 -7.192 4.857 1.00 28.84 186 GLU A N 1
ATOM 1427 C CA . GLU A 1 186 ? 25.681 -5.746 4.710 1.00 27.10 186 GLU A CA 1
ATOM 1428 C C . GLU A 1 186 ? 24.330 -5.392 4.094 1.00 30.62 186 GLU A C 1
ATOM 1429 O O . GLU A 1 186 ? 23.642 -4.472 4.563 1.00 30.53 186 GLU A O 1
ATOM 1435 N N . ALA A 1 187 ? 23.928 -6.117 3.046 1.00 24.11 187 ALA A N 1
ATOM 1436 C CA . ALA A 1 187 ? 22.657 -5.830 2.390 1.00 29.47 187 ALA A CA 1
ATOM 1437 C C . ALA A 1 187 ? 21.479 -6.100 3.314 1.00 29.90 187 ALA A C 1
ATOM 1438 O O . ALA A 1 187 ? 20.502 -5.342 3.322 1.00 26.52 187 ALA A O 1
ATOM 1440 N N . SER A 1 188 ? 21.545 -7.181 4.098 1.00 31.68 188 SER A N 1
ATOM 1441 C CA . SER A 1 188 ? 20.482 -7.436 5.060 1.00 38.60 188 SER A CA 1
ATOM 1442 C C . SER A 1 188 ? 20.441 -6.358 6.134 1.00 33.03 188 SER A C 1
ATOM 1443 O O . SER A 1 188 ? 19.361 -6.036 6.645 1.00 38.99 188 SER A O 1
ATOM 1446 N N . ARG A 1 189 ? 21.597 -5.785 6.485 1.00 36.64 189 ARG A N 1
ATOM 1447 C CA . ARG A 1 189 ? 21.596 -4.670 7.429 1.00 36.44 189 ARG A CA 1
ATOM 1448 C C . ARG A 1 189 ? 20.951 -3.420 6.831 1.00 32.39 189 ARG A C 1
ATOM 1449 O O . ARG A 1 189 ? 20.266 -2.682 7.547 1.00 36.87 189 ARG A O 1
ATOM 1457 N N . LEU A 1 190 ? 21.152 -3.162 5.532 1.00 28.24 190 LEU A N 1
ATOM 1458 C CA . LEU A 1 190 ? 20.372 -2.114 4.863 1.00 30.52 190 LEU A CA 1
ATOM 1459 C C . LEU A 1 190 ? 18.891 -2.440 4.756 1.00 33.68 190 LEU A C 1
ATOM 1460 O O . LEU A 1 190 ? 18.059 -1.526 4.789 1.00 30.35 190 LEU A O 1
ATOM 1465 N N . GLY A 1 191 ? 18.534 -3.706 4.595 1.00 30.21 191 GLY A N 1
ATOM 1466 C CA . GLY A 1 191 ? 17.169 -4.016 4.214 1.00 24.17 191 GLY A CA 1
ATOM 1467 C C . GLY A 1 191 ? 16.933 -3.861 2.731 1.00 24.82 191 GLY A C 1
ATOM 1468 O O . GLY A 1 191 ? 15.875 -3.368 2.319 1.00 22.76 191 GLY A O 1
ATOM 1469 N N . VAL A 1 192 ? 17.914 -4.237 1.917 1.00 28.31 192 VAL A N 1
ATOM 1470 C CA . VAL A 1 192 ? 17.797 -4.244 0.461 1.00 19.91 192 VAL A CA 1
ATOM 1471 C C . VAL A 1 192 ? 18.284 -5.599 -0.038 1.00 24.95 192 VAL A C 1
ATOM 1472 O O . VAL A 1 192 ? 19.037 -6.296 0.660 1.00 26.35 192 VAL A O 1
ATOM 1476 N N . PRO A 1 193 ? 17.846 -6.017 -1.226 1.00 19.69 193 PRO A N 1
ATOM 1477 C CA . PRO A 1 193 ? 18.351 -7.278 -1.784 1.00 21.53 193 PRO A CA 1
ATOM 1478 C C . PRO A 1 193 ? 19.850 -7.206 -2.042 1.00 21.38 193 PRO A C 1
ATOM 1479 O O . PRO A 1 193 ? 20.376 -6.177 -2.470 1.00 22.95 193 PRO A O 1
ATOM 1483 N N . ALA A 1 194 ? 20.534 -8.326 -1.791 1.00 22.83 194 ALA A N 1
ATOM 1484 C CA . ALA A 1 194 ? 21.987 -8.355 -1.932 1.00 22.58 194 ALA A CA 1
ATOM 1485 C C . ALA A 1 194 ? 22.424 -8.126 -3.372 1.00 23.97 194 ALA A C 1
ATOM 1486 O O . ALA A 1 194 ? 23.468 -7.510 -3.607 1.00 23.44 194 ALA A O 1
ATOM 1488 N N . LEU A 1 195 ? 21.652 -8.616 -4.344 1.00 18.63 195 LEU A N 1
ATOM 1489 C CA . LEU A 1 195 ? 21.988 -8.379 -5.745 1.00 20.42 195 LEU A CA 1
ATOM 1490 C C . LEU A 1 195 ? 22.023 -6.885 -6.051 1.00 23.98 195 LEU A C 1
ATOM 1491 O O . LEU A 1 195 ? 22.974 -6.382 -6.663 1.00 29.43 195 LEU A O 1
ATOM 1496 N N . ARG A 1 196 ? 20.996 -6.155 -5.609 1.00 21.06 196 ARG A N 1
ATOM 1497 C CA . ARG A 1 196 ? 20.941 -4.720 -5.866 1.00 25.65 196 ARG A CA 1
ATOM 1498 C C . ARG A 1 196 ? 22.064 -3.980 -5.150 1.00 23.53 196 ARG A C 1
ATOM 1499 O O . ARG A 1 196 ? 22.669 -3.063 -5.717 1.00 30.55 196 ARG A O 1
ATOM 1507 N N . TYR A 1 197 ? 22.351 -4.359 -3.901 1.00 24.02 197 TYR A N 1
ATOM 1508 C CA . TYR A 1 197 ? 23.443 -3.730 -3.164 1.00 23.23 197 TYR A CA 1
ATOM 1509 C C . TYR A 1 197 ? 24.779 -3.962 -3.861 1.00 29.89 197 TYR A C 1
ATOM 1510 O O . TYR A 1 197 ? 25.590 -3.038 -3.991 1.00 21.99 197 TYR A O 1
ATOM 1519 N N . GLU A 1 198 ? 25.016 -5.192 -4.324 1.00 26.27 198 GLU A N 1
ATOM 1520 C CA . GLU A 1 198 ? 26.228 -5.498 -5.073 1.00 29.55 198 GLU A CA 1
ATOM 1521 C C . GLU A 1 198 ? 26.300 -4.700 -6.368 1.00 34.95 198 GLU A C 1
ATOM 1522 O O . GLU A 1 198 ? 27.393 -4.328 -6.810 1.00 38.29 198 GLU A O 1
ATOM 1528 N N . GLU A 1 199 ? 25.148 -4.417 -6.982 1.00 36.43 199 GLU A N 1
ATOM 1529 C CA . GLU A 1 199 ? 25.143 -3.685 -8.244 1.00 36.09 199 GLU A CA 1
ATOM 1530 C C . GLU A 1 199 ? 25.698 -2.269 -8.111 1.00 38.07 199 GLU A C 1
ATOM 1531 O O . GLU A 1 199 ? 26.017 -1.646 -9.129 1.00 51.77 199 GLU A O 1
ATOM 1537 N N . VAL A 1 200 ? 25.822 -1.745 -6.894 1.00 41.04 200 VAL A N 1
ATOM 1538 C CA . VAL A 1 200 ? 26.455 -0.449 -6.686 1.00 39.76 200 VAL A CA 1
ATOM 1539 C C . VAL A 1 200 ? 27.708 -0.543 -5.823 1.00 41.13 200 VAL A C 1
ATOM 1540 O O . VAL A 1 200 ? 28.543 0.376 -5.862 1.00 45.62 200 VAL A O 1
ATOM 1544 N N . ARG A 1 201 ? 27.890 -1.624 -5.063 1.00 40.67 201 ARG A N 1
ATOM 1545 C CA . ARG A 1 201 ? 28.940 -1.704 -4.054 1.00 40.31 201 ARG A CA 1
ATOM 1546 C C . ARG A 1 201 ? 30.284 -2.154 -4.611 1.00 42.69 201 ARG A C 1
ATOM 1547 O O . ARG A 1 201 ? 31.327 -1.707 -4.119 1.00 45.60 201 ARG A O 1
ATOM 1555 N N . ILE A 1 202 ? 30.298 -3.021 -5.623 1.00 44.26 202 ILE A N 1
ATOM 1556 C CA . ILE A 1 202 ? 31.542 -3.545 -6.172 1.00 49.73 202 ILE A CA 1
ATOM 1557 C C . ILE A 1 202 ? 31.570 -3.314 -7.676 1.00 53.40 202 ILE A C 1
ATOM 1558 O O . ILE A 1 202 ? 30.528 -3.210 -8.331 1.00 51.22 202 ILE A O 1
ATOM 1563 N N . LYS A 1 203 ? 32.788 -3.223 -8.220 1.00 58.10 203 LYS A N 1
ATOM 1564 C CA . LYS A 1 203 ? 32.958 -2.917 -9.638 1.00 60.62 203 LYS A CA 1
ATOM 1565 C C . LYS A 1 203 ? 32.397 -4.022 -10.523 1.00 56.97 203 LYS A C 1
ATOM 1566 O O . LYS A 1 203 ? 31.730 -3.746 -11.527 1.00 54.38 203 LYS A O 1
ATOM 1572 N N . LYS A 1 204 ? 32.660 -5.280 -10.172 1.00 57.85 204 LYS A N 1
ATOM 1573 C CA . LYS A 1 204 ? 32.350 -6.427 -11.023 1.00 61.49 204 LYS A CA 1
ATOM 1574 C C . LYS A 1 204 ? 31.438 -7.373 -10.252 1.00 53.45 204 LYS A C 1
ATOM 1575 O O . LYS A 1 204 ? 31.916 -8.280 -9.552 1.00 48.98 204 LYS A O 1
ATOM 1581 N N . PRO A 1 205 ? 30.119 -7.195 -10.349 1.00 54.39 205 PRO A N 1
ATOM 1582 C CA . PRO A 1 205 ? 29.192 -8.029 -9.570 1.00 52.06 205 PRO A CA 1
ATOM 1583 C C . PRO A 1 205 ? 29.309 -9.509 -9.909 1.00 49.67 205 PRO A C 1
ATOM 1584 O O . PRO A 1 205 ? 29.560 -9.891 -11.054 1.00 56.82 205 PRO A O 1
ATOM 1588 N N . LYS A 1 206 ? 29.112 -10.346 -8.887 1.00 43.32 206 LYS A N 1
ATOM 1589 C CA . LYS A 1 206 ? 29.293 -11.789 -9.017 1.00 43.67 206 LYS A CA 1
ATOM 1590 C C . LYS A 1 206 ? 28.072 -12.588 -8.579 1.00 42.78 206 LYS A C 1
ATOM 1591 O O . LYS A 1 206 ? 27.794 -13.655 -9.138 1.00 40.85 206 LYS A O 1
ATOM 1597 N N . LEU A 1 207 ? 27.348 -12.095 -7.571 1.00 32.79 207 LEU A N 1
ATOM 1598 C CA . LEU A 1 207 ? 26.244 -12.861 -7.001 1.00 33.65 207 LEU A CA 1
ATOM 1599 C C . LEU A 1 207 ? 25.127 -13.118 -8.004 1.00 28.11 207 LEU A C 1
ATOM 1600 O O . LEU A 1 207 ? 24.375 -14.085 -7.839 1.00 28.37 207 LEU A O 1
ATOM 1605 N N . ALA A 1 208 ? 25.002 -12.281 -9.037 1.00 26.51 208 ALA A N 1
ATOM 1606 C CA . ALA A 1 208 ? 23.918 -12.450 -10.000 1.00 29.00 208 ALA A CA 1
ATOM 1607 C C . ALA A 1 208 ? 24.026 -13.770 -10.752 1.00 31.18 208 ALA A C 1
ATOM 1608 O O . ALA A 1 208 ? 23.008 -14.308 -11.202 1.00 32.35 208 ALA A O 1
ATOM 1610 N N . ASN A 1 209 ? 25.243 -14.303 -10.901 1.00 28.37 209 ASN A N 1
ATOM 1611 C CA . ASN A 1 209 ? 25.432 -15.538 -11.658 1.00 31.93 209 ASN A CA 1
ATOM 1612 C C . ASN A 1 209 ? 24.740 -16.719 -10.987 1.00 23.58 209 ASN A C 1
ATOM 1613 O O . ASN A 1 209 ? 24.123 -17.554 -11.662 1.00 33.73 209 ASN A O 1
ATOM 1618 N N . TYR A 1 210 ? 24.838 -16.809 -9.658 1.00 22.30 210 TYR A N 1
ATOM 1619 C CA . TYR A 1 210 ? 24.222 -17.922 -8.942 1.00 24.03 210 TYR A CA 1
ATOM 1620 C C . TYR A 1 210 ? 22.710 -17.920 -9.121 1.00 24.94 210 TYR A C 1
ATOM 1621 O O . TYR A 1 210 ? 22.099 -18.970 -9.360 1.00 27.06 210 TYR A O 1
ATOM 1630 N N . TYR A 1 211 ? 22.089 -16.745 -9.028 1.00 20.30 211 TYR A N 1
ATOM 1631 C CA . TYR A 1 211 ? 20.642 -16.677 -9.174 1.00 21.45 211 TYR A CA 1
ATOM 1632 C C . TYR A 1 211 ? 20.217 -16.831 -10.627 1.00 23.05 211 TYR A C 1
ATOM 1633 O O . TYR A 1 211 ? 19.132 -17.355 -10.897 1.00 22.14 211 TYR A O 1
ATOM 1642 N N . GLN A 1 212 ? 21.064 -16.427 -11.575 1.00 24.41 212 GLN A N 1
ATOM 1643 C CA . GLN A 1 212 ? 20.793 -16.748 -12.971 1.00 28.43 212 GLN A CA 1
ATOM 1644 C C . GLN A 1 212 ? 20.760 -18.255 -13.184 1.00 25.60 212 GLN A C 1
ATOM 1645 O O . GLN A 1 212 ? 19.871 -18.780 -13.865 1.00 29.38 212 GLN A O 1
ATOM 1651 N N . GLN A 1 213 ? 21.730 -18.968 -12.609 1.00 23.30 213 GLN A N 1
ATOM 1652 C CA . GLN A 1 213 ? 21.751 -20.419 -12.759 1.00 26.83 213 GLN A CA 1
ATOM 1653 C C . GLN A 1 213 ? 20.556 -21.067 -12.071 1.00 24.58 213 GLN A C 1
ATOM 1654 O O . GLN A 1 213 ? 19.967 -22.012 -12.608 1.00 27.64 213 GLN A O 1
ATOM 1660 N N . LEU A 1 214 ? 20.173 -20.570 -10.891 1.00 22.69 214 LEU A N 1
ATOM 1661 C CA . LEU A 1 214 ? 18.988 -21.107 -10.223 1.00 25.16 214 LEU A CA 1
ATOM 1662 C C . LEU A 1 214 ? 17.730 -20.885 -11.058 1.00 23.36 214 LEU A C 1
ATOM 1663 O O . LEU A 1 214 ? 16.897 -21.794 -11.200 1.00 21.62 214 LEU A O 1
ATOM 1668 N N . ALA A 1 215 ? 17.572 -19.680 -11.617 1.00 23.99 215 ALA A N 1
ATOM 1669 C CA . ALA A 1 215 ? 16.411 -19.389 -12.451 1.00 23.88 215 ALA A CA 1
ATOM 1670 C C . ALA A 1 215 ? 16.389 -20.273 -13.691 1.00 29.58 215 ALA A C 1
ATOM 1671 O O . ALA A 1 215 ? 15.331 -20.781 -14.083 1.00 28.84 215 ALA A O 1
ATOM 1673 N N . LYS A 1 216 ? 17.549 -20.468 -14.322 1.00 30.07 216 LYS A N 1
ATOM 1674 C CA . LYS A 1 216 ? 17.623 -21.356 -15.476 1.00 29.10 216 LYS A CA 1
ATOM 1675 C C . LYS A 1 216 ? 17.242 -22.781 -15.096 1.00 35.65 216 LYS A C 1
ATOM 1676 O O . LYS A 1 216 ? 16.509 -23.452 -15.832 1.00 37.77 216 LYS A O 1
ATOM 1682 N N . VAL A 1 217 ? 17.722 -23.255 -13.944 1.00 33.06 217 VAL A N 1
ATOM 1683 C CA . VAL A 1 217 ? 17.425 -24.620 -13.520 1.00 32.09 217 VAL A CA 1
ATOM 1684 C C . VAL A 1 217 ? 15.929 -24.800 -13.287 1.00 37.78 217 VAL A C 1
ATOM 1685 O O . VAL A 1 217 ? 15.342 -25.806 -13.706 1.00 40.54 217 VAL A O 1
ATOM 1689 N N . ILE A 1 218 ? 15.281 -23.839 -12.620 1.00 35.47 218 ILE A N 1
ATOM 1690 C CA . ILE A 1 218 ? 13.865 -24.058 -12.320 1.00 34.88 218 ILE A CA 1
ATOM 1691 C C . ILE A 1 218 ? 12.977 -23.783 -13.525 1.00 41.43 218 ILE A C 1
ATOM 1692 O O . ILE A 1 218 ? 11.856 -24.304 -13.590 1.00 38.06 218 ILE A O 1
ATOM 1697 N N . SER A 1 219 ? 13.433 -22.958 -14.472 1.00 39.67 219 SER A N 1
ATOM 1698 C CA . SER A 1 219 ? 12.592 -22.576 -15.599 1.00 41.58 219 SER A CA 1
ATOM 1699 C C . SER A 1 219 ? 12.371 -23.725 -16.571 1.00 54.70 219 SER A C 1
ATOM 1700 O O . SER A 1 219 ? 11.404 -23.690 -17.341 1.00 62.93 219 SER A O 1
ATOM 1703 N N . GLU A 1 220 ? 13.239 -24.731 -16.556 1.00 54.31 220 GLU A N 1
ATOM 1704 C CA . GLU A 1 220 ? 13.087 -25.890 -17.423 1.00 53.21 220 GLU A CA 1
ATOM 1705 C C . GLU A 1 220 ? 11.831 -26.675 -17.060 1.00 56.91 220 GLU A C 1
ATOM 1706 O O . GLU A 1 220 ? 10.829 -26.623 -17.773 1.00 68.93 220 GLU A O 1
#

B-factor: mean 29.3, std 12.22, range [10.06, 84.33]

Organism: Saccharolobus solfataricus (strain ATCC 35092 / DSM 1617 / JCM 11322 / P2) (NCBI:txid273057)

Secondary structure (DSSP, 8-state):
-EEEE--SSTTSSHHHHHHHHHHHHHTTS-EEEEE--TT-HHHHHTT---BSS-PPTT---EEETTEEEE--BTHHHHHHHH--HHHHHHHHHHHHTT-SEEEEE--SSSSHHHHHHHHT-SEEEEEE-SSHHHHHHHHHHHHHHHHHT--EEEEEES-SS----TT-TTEEEEEEEE---HHHHHHHHHTS-HHHHHHHHSSS--HHHHHHHHHHHHH-

Sequence (220 aa):
MIVTVINQKGGVGKTTTSVNLSYYLSKEKKTGLLDLDPEGGATISYGMKRELKELPLGEKSVNIFNVEVFPAHIGLLKLELNGDVEEISNKIKEIGKQFDFLVIDTPPNLGTLAISAMLVADRIVSPVTPQPLALEAIKNLDSRLKSIGKNAYSFTNFSKKVVKLDNLSSVKFTEITIPPSRLFIEASRLGVPALRYEEVRIKKPKLANYYQQLAKVISE